Protein AF-A0A3G9JWV5-F1 (afdb_monomer)

Foldseek 3Di:
DPPDFDKDKDKDAAPLQDCDWQQHVNAHPVQFAEEEFPADPVQCPVLCVLQSVVRGMYMYIDGPDGALVSSVLVCQQRLQLAHAYEADCQVVNCVVQVSRHLYGYHADSHDDPVSSVVSVVVSVVSGDDAAAAAQWFQDPVFIDGDDAQPFKDKDFAAPLQLVLQVVLVVQLQVQQPPPPDQHQLDDPCQPPHPCNSVVQNVVSFKMFMDTPVQPDRNGRTQWMKGKDQDQPQPPDDFPDDDDDRLLEMEIGPTDGRPVCPPSRRSVNRVSVVVVVCVVSNHQKYKYKGASSDPCSSVLVSNPWTWTRWDQQQSPPTPGRRTMIMTMDGRGDGRPDPDDSD

Mean predicted aligned error: 5.78 Å

Structure (mmCIF, N/CA/C/O backbone):
data_AF-A0A3G9JWV5-F1
#
_entry.id   AF-A0A3G9JWV5-F1
#
loop_
_atom_site.group_PDB
_atom_site.id
_atom_site.type_symbol
_atom_site.label_atom_id
_atom_site.label_alt_id
_atom_site.label_comp_id
_atom_site.label_asym_id
_atom_site.label_entity_id
_atom_site.label_seq_id
_atom_site.pdbx_PDB_ins_code
_atom_site.Cartn_x
_atom_site.Cartn_y
_atom_site.Cartn_z
_atom_site.occupancy
_atom_site.B_iso_or_equiv
_atom_site.auth_seq_id
_atom_site.auth_comp_id
_atom_site.auth_asym_id
_atom_site.auth_atom_id
_atom_site.pdbx_PDB_model_num
ATOM 1 N N . MET A 1 1 ? -5.794 13.416 -18.843 1.00 43.19 1 MET A N 1
ATOM 2 C CA . MET A 1 1 ? -5.477 14.849 -19.027 1.00 43.19 1 MET A CA 1
ATOM 3 C C . MET A 1 1 ? -5.656 15.201 -20.496 1.00 43.19 1 MET A C 1
ATOM 5 O O . MET A 1 1 ? -4.893 14.678 -21.304 1.00 43.19 1 MET A O 1
ATOM 9 N N . PRO A 1 2 ? -6.666 16.001 -20.870 1.00 30.89 2 PRO A N 1
ATOM 10 C CA . PRO A 1 2 ? -6.804 16.485 -22.242 1.00 30.89 2 PRO A CA 1
ATOM 11 C C . PRO A 1 2 ? -5.541 17.273 -22.634 1.00 30.89 2 PRO A C 1
ATOM 13 O O . PRO A 1 2 ? -5.178 18.215 -21.937 1.00 30.89 2 PRO A O 1
ATOM 16 N N . GLY A 1 3 ? -4.845 16.856 -23.696 1.00 49.34 3 GLY A N 1
ATOM 17 C CA . GLY A 1 3 ? -3.663 17.552 -24.233 1.00 49.34 3 GLY A CA 1
ATOM 18 C C . GLY A 1 3 ? -2.283 17.020 -23.816 1.00 49.34 3 GLY A C 1
ATOM 19 O O . GLY A 1 3 ? -1.281 17.560 -24.274 1.00 49.34 3 GLY A O 1
ATOM 20 N N . ALA A 1 4 ? -2.189 15.966 -22.997 1.00 55.75 4 ALA A N 1
ATOM 21 C CA . ALA A 1 4 ? -0.910 15.285 -22.764 1.00 55.75 4 ALA A CA 1
ATOM 22 C C . ALA A 1 4 ? -0.616 14.291 -23.901 1.00 55.75 4 ALA A C 1
ATOM 24 O O . ALA A 1 4 ? -1.515 13.555 -24.313 1.00 55.75 4 ALA A O 1
ATOM 25 N N . ALA A 1 5 ? 0.630 14.248 -24.386 1.00 59.72 5 ALA A N 1
ATOM 26 C CA . ALA A 1 5 ? 1.066 13.224 -25.336 1.00 59.72 5 ALA A CA 1
ATOM 27 C C . ALA A 1 5 ? 0.781 11.816 -24.767 1.00 59.72 5 ALA A C 1
ATOM 29 O O . ALA A 1 5 ? 0.937 11.608 -23.557 1.00 59.72 5 ALA A O 1
ATOM 30 N N . PRO A 1 6 ? 0.342 10.852 -25.596 1.00 67.50 6 PRO A N 1
ATOM 31 C CA . PRO A 1 6 ? 0.021 9.516 -25.120 1.00 67.50 6 PRO A CA 1
ATOM 32 C C . PRO A 1 6 ? 1.275 8.836 -24.556 1.00 67.50 6 PRO A C 1
ATOM 34 O O . PRO A 1 6 ? 2.289 8.691 -25.234 1.00 67.50 6 PRO A O 1
ATOM 37 N N . LEU A 1 7 ? 1.190 8.417 -23.293 1.00 77.44 7 LEU A N 1
ATOM 38 C CA . LEU A 1 7 ? 2.171 7.545 -22.656 1.00 77.44 7 LEU A CA 1
ATO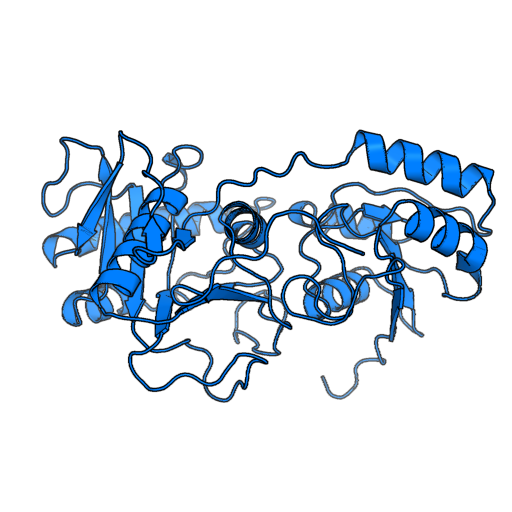M 39 C C . LEU A 1 7 ? 1.942 6.116 -23.155 1.00 77.44 7 LEU A C 1
ATOM 41 O O . LEU A 1 7 ? 0.856 5.575 -22.941 1.00 77.44 7 LEU A O 1
ATOM 45 N N . ALA A 1 8 ? 2.950 5.506 -23.776 1.00 81.88 8 ALA A N 1
ATOM 46 C CA . ALA A 1 8 ? 2.909 4.104 -24.166 1.00 81.88 8 ALA A CA 1
ATOM 47 C C . ALA A 1 8 ? 3.812 3.280 -23.240 1.00 81.88 8 ALA A C 1
ATOM 49 O O . ALA A 1 8 ? 4.981 3.603 -23.025 1.00 81.88 8 ALA A O 1
ATOM 50 N N . ALA A 1 9 ? 3.268 2.199 -22.692 1.00 87.88 9 ALA A N 1
ATOM 51 C CA . ALA A 1 9 ? 4.039 1.205 -21.964 1.00 87.88 9 ALA A CA 1
ATOM 52 C C . ALA A 1 9 ? 3.658 -0.187 -22.460 1.00 87.88 9 ALA A C 1
ATOM 54 O O . ALA A 1 9 ? 2.486 -0.441 -22.744 1.00 87.88 9 ALA A O 1
ATOM 55 N N . ALA A 1 10 ? 4.646 -1.067 -22.567 1.00 90.56 10 ALA A N 1
ATOM 56 C CA . ALA A 1 10 ? 4.443 -2.477 -22.865 1.00 90.56 10 ALA A CA 1
ATOM 57 C C . ALA A 1 10 ? 4.921 -3.307 -21.673 1.00 90.56 10 ALA A C 1
ATOM 59 O O . ALA A 1 10 ? 5.940 -2.980 -21.061 1.00 90.56 10 ALA A O 1
ATOM 60 N N . VAL A 1 11 ? 4.167 -4.355 -21.347 1.00 94.06 11 VAL A N 1
ATOM 61 C CA . VAL A 1 11 ? 4.507 -5.317 -20.298 1.00 94.06 11 VAL A CA 1
ATOM 62 C C . VAL A 1 11 ? 4.796 -6.656 -20.958 1.00 94.06 11 VAL A C 1
ATOM 64 O O . VAL A 1 11 ? 4.006 -7.132 -21.773 1.00 94.06 11 VAL A O 1
ATOM 67 N N . TRP A 1 12 ? 5.920 -7.257 -20.589 1.00 94.75 12 TRP A N 1
ATOM 68 C CA . TRP A 1 12 ? 6.249 -8.637 -20.903 1.00 94.75 12 TRP A CA 1
ATOM 69 C C . TRP A 1 12 ? 6.257 -9.428 -19.607 1.00 94.75 12 TRP A C 1
ATOM 71 O O . TRP A 1 12 ? 6.963 -9.069 -18.663 1.00 94.75 12 TRP A O 1
ATOM 81 N N . ALA A 1 13 ? 5.469 -10.493 -19.573 1.00 95.81 13 ALA A N 1
ATOM 82 C CA . ALA A 1 13 ? 5.357 -11.382 -18.433 1.00 95.81 13 ALA A CA 1
ATOM 83 C C . ALA A 1 13 ? 6.147 -12.678 -18.698 1.00 95.81 13 ALA A C 1
ATOM 85 O O . ALA A 1 13 ? 6.200 -13.121 -19.851 1.00 95.81 13 ALA A O 1
ATOM 86 N N . PRO A 1 14 ? 6.771 -13.281 -17.671 1.00 95.62 14 PRO A N 1
ATOM 87 C CA . PRO A 1 14 ? 7.344 -14.619 -17.774 1.00 95.62 14 PRO A CA 1
ATOM 88 C C . PRO A 1 14 ? 6.291 -15.654 -18.175 1.00 95.62 14 PRO A C 1
ATOM 90 O O . PRO A 1 14 ? 5.093 -15.451 -17.962 1.00 95.62 14 PRO A O 1
ATOM 93 N N . GLU A 1 15 ? 6.738 -16.789 -18.710 1.00 93.62 15 GLU A N 1
ATOM 94 C CA . GLU A 1 15 ? 5.850 -17.926 -18.957 1.00 93.62 15 GLU A CA 1
ATOM 95 C C . GLU A 1 15 ? 5.110 -18.324 -17.664 1.00 93.62 15 GLU A C 1
ATOM 97 O O . GLU A 1 15 ? 5.685 -18.305 -16.576 1.00 93.62 15 GLU A O 1
ATOM 102 N N . GLY A 1 16 ? 3.810 -18.613 -17.782 1.00 92.69 16 GLY A N 1
ATOM 103 C CA . GLY A 1 16 ? 2.946 -18.980 -16.653 1.00 92.69 16 GLY A CA 1
ATOM 104 C C . GLY A 1 16 ? 2.371 -17.807 -15.844 1.00 92.69 16 GLY A C 1
ATOM 105 O O . GLY A 1 16 ? 1.441 -18.015 -15.069 1.00 92.69 16 GLY A O 1
ATOM 106 N N . VAL A 1 17 ? 2.850 -16.571 -16.034 1.00 95.06 17 VAL A N 1
ATOM 107 C CA . VAL A 1 17 ? 2.309 -15.389 -15.337 1.00 95.06 17 VAL A CA 1
ATOM 108 C C . VAL A 1 17 ? 1.107 -14.822 -16.097 1.00 95.06 17 VAL A C 1
ATOM 110 O O . VAL A 1 17 ? 1.212 -14.457 -17.269 1.00 95.06 17 VAL A O 1
ATOM 113 N N . ALA A 1 18 ? -0.036 -14.728 -15.417 1.00 93.81 18 ALA A N 1
ATOM 114 C CA . ALA A 1 18 ? -1.292 -14.224 -15.969 1.00 93.81 18 ALA A CA 1
ATOM 115 C C . ALA A 1 18 ? -1.625 -12.812 -15.460 1.00 93.81 18 ALA A C 1
ATOM 117 O O . ALA A 1 18 ? -1.015 -12.303 -14.528 1.00 93.81 18 ALA A O 1
ATOM 118 N N . ASP A 1 19 ? -2.602 -12.165 -16.094 1.00 95.62 19 ASP A N 1
ATOM 119 C CA . ASP A 1 19 ? -3.154 -10.893 -15.627 1.00 95.62 19 ASP A CA 1
ATOM 120 C C . ASP A 1 19 ? -4.290 -11.160 -14.629 1.00 95.62 19 ASP A C 1
ATOM 122 O O . ASP A 1 19 ? -5.455 -11.307 -15.008 1.00 95.62 19 ASP A O 1
ATOM 126 N N . GLU A 1 20 ? -3.920 -11.270 -13.356 1.00 94.50 20 GLU A N 1
ATOM 127 C CA . GLU A 1 20 ? -4.810 -11.638 -12.254 1.00 94.50 20 GLU A CA 1
ATOM 128 C C . GLU A 1 20 ? -4.432 -10.905 -10.952 1.00 94.50 20 GLU A C 1
ATOM 130 O O . GLU A 1 20 ? -3.350 -10.308 -10.865 1.00 94.50 20 GLU A O 1
ATOM 135 N N . PRO A 1 21 ? -5.288 -10.922 -9.910 1.00 94.19 21 PRO A N 1
ATOM 136 C CA . PRO A 1 21 ? -4.917 -10.399 -8.601 1.00 94.19 21 PRO A CA 1
ATOM 137 C C . PRO A 1 21 ? -3.585 -10.979 -8.104 1.00 94.19 21 PRO A C 1
ATOM 139 O O . PRO A 1 21 ? -3.342 -12.179 -8.140 1.00 94.19 21 PRO A O 1
ATOM 142 N N . GLY A 1 22 ? -2.703 -10.102 -7.634 1.00 93.69 22 GLY A N 1
ATOM 143 C CA . GLY A 1 22 ? -1.326 -10.399 -7.241 1.00 93.69 22 GLY A CA 1
ATOM 144 C C . GLY A 1 22 ? -0.313 -10.079 -8.339 1.00 93.69 22 GLY A C 1
ATOM 145 O O . GLY A 1 22 ? 0.803 -9.662 -8.019 1.00 93.69 22 GLY A O 1
ATOM 146 N N . THR A 1 23 ? -0.721 -10.180 -9.606 1.00 94.94 23 THR A N 1
ATOM 147 C CA . THR A 1 23 ? 0.091 -9.875 -10.795 1.00 94.94 23 THR A CA 1
ATOM 148 C C . THR A 1 23 ? -0.690 -9.054 -11.835 1.00 94.94 23 THR A C 1
ATOM 150 O O . THR A 1 23 ? -0.731 -9.415 -13.012 1.00 94.94 23 THR A O 1
ATOM 153 N N . PRO A 1 24 ? -1.318 -7.919 -11.454 1.00 95.75 24 PRO A N 1
ATOM 154 C CA . PRO A 1 24 ? -2.110 -7.133 -12.396 1.00 95.75 24 PRO A CA 1
ATOM 155 C C . PRO A 1 24 ? -1.261 -6.728 -13.609 1.00 95.75 24 PRO A C 1
ATOM 157 O O . PRO A 1 24 ? -0.114 -6.297 -13.468 1.00 95.75 24 PRO A O 1
ATOM 160 N N . PHE A 1 25 ? -1.832 -6.876 -14.803 1.00 96.44 25 PHE A N 1
ATOM 161 C CA . PHE A 1 25 ? -1.169 -6.706 -16.103 1.00 96.44 25 PHE A CA 1
ATOM 162 C C . PHE A 1 25 ? -0.017 -7.690 -16.384 1.00 96.44 25 PHE A C 1
ATOM 164 O O . PHE A 1 25 ? 0.802 -7.429 -17.264 1.00 96.44 25 PHE A O 1
ATOM 171 N N . GLY A 1 26 ? 0.077 -8.801 -15.647 1.00 95.88 26 GLY A N 1
ATOM 172 C CA . GLY A 1 26 ? 1.180 -9.762 -15.745 1.00 95.88 26 GLY A CA 1
ATOM 173 C C . GLY A 1 26 ? 2.480 -9.278 -15.092 1.00 95.88 26 GLY A C 1
ATOM 174 O O . GLY A 1 26 ? 3.565 -9.777 -15.398 1.00 95.88 26 GLY A O 1
ATOM 175 N N . VAL A 1 27 ? 2.400 -8.275 -14.213 1.00 97.25 27 VAL A N 1
ATOM 176 C CA . VAL A 1 27 ? 3.567 -7.711 -13.527 1.00 97.25 27 VAL A CA 1
ATOM 177 C C . VAL A 1 27 ? 3.855 -8.489 -12.246 1.00 97.25 27 VAL A C 1
ATOM 179 O O . VAL A 1 27 ? 3.095 -8.452 -11.279 1.00 97.25 27 VAL A O 1
ATOM 182 N N . THR A 1 28 ? 5.004 -9.155 -12.214 1.00 93.81 28 THR A N 1
ATOM 183 C CA . THR A 1 28 ? 5.522 -9.864 -11.041 1.00 93.81 28 THR A CA 1
ATOM 184 C C . THR A 1 28 ? 5.942 -8.895 -9.933 1.00 93.81 28 THR A C 1
ATOM 186 O O . THR A 1 28 ? 6.464 -7.812 -10.196 1.00 93.81 28 THR A O 1
ATOM 189 N N . TYR A 1 29 ? 5.765 -9.297 -8.672 1.00 92.94 29 TYR A N 1
ATOM 190 C CA . TYR A 1 29 ? 6.334 -8.588 -7.514 1.00 92.94 29 TYR A CA 1
ATOM 191 C C . TYR A 1 29 ? 7.629 -9.231 -7.001 1.00 92.94 29 TYR A C 1
ATOM 193 O O . TYR A 1 29 ? 8.539 -8.527 -6.555 1.00 92.94 29 TYR A O 1
ATOM 201 N N . GLU A 1 30 ? 7.699 -10.560 -7.059 1.00 92.12 30 GLU A N 1
ATOM 202 C CA . GLU A 1 30 ? 8.855 -11.362 -6.676 1.00 92.12 30 GLU A CA 1
ATOM 203 C C . GLU A 1 30 ? 9.039 -12.478 -7.720 1.00 92.12 30 GLU A C 1
ATOM 205 O O . GLU A 1 30 ? 8.132 -13.293 -7.881 1.00 92.12 30 GLU A O 1
ATOM 210 N N . PRO A 1 31 ? 10.162 -12.503 -8.458 1.00 94.38 31 PRO A N 1
ATOM 211 C CA . PRO A 1 31 ? 11.233 -11.506 -8.437 1.00 94.38 31 PRO A CA 1
ATOM 212 C C . PRO A 1 31 ? 10.757 -10.116 -8.921 1.00 94.38 31 PRO A C 1
ATOM 214 O O . PRO A 1 31 ? 9.808 -10.005 -9.707 1.00 94.38 31 PRO A O 1
ATOM 217 N N . ALA A 1 32 ? 11.392 -9.048 -8.418 1.00 96.88 32 ALA A N 1
ATOM 218 C CA . ALA A 1 32 ? 10.979 -7.672 -8.705 1.00 96.88 32 ALA A CA 1
ATOM 219 C C . ALA A 1 32 ? 11.040 -7.341 -10.212 1.00 96.88 32 ALA A C 1
ATOM 221 O O . ALA A 1 32 ? 11.952 -7.810 -10.908 1.00 96.88 32 ALA A O 1
ATOM 222 N N . PRO A 1 33 ? 10.111 -6.511 -10.722 1.00 97.56 33 PRO A N 1
ATOM 223 C CA . PRO A 1 33 ? 10.044 -6.196 -12.140 1.00 97.56 33 PRO A CA 1
ATOM 224 C C . PRO A 1 33 ? 11.212 -5.302 -12.567 1.00 97.56 33 PRO A C 1
ATOM 226 O O . PRO A 1 33 ? 11.793 -4.565 -11.757 1.00 97.56 33 PRO A O 1
ATOM 229 N N . VAL A 1 34 ? 11.523 -5.326 -13.864 1.00 97.00 34 VAL A N 1
ATOM 230 C CA . VAL A 1 34 ? 12.492 -4.413 -14.485 1.00 97.00 34 VAL A CA 1
ATOM 231 C C . VAL A 1 34 ? 11.758 -3.392 -15.342 1.00 97.00 34 VAL A C 1
ATOM 233 O O . VAL A 1 34 ? 10.975 -3.762 -16.211 1.00 97.00 34 VAL A O 1
ATOM 236 N N . VAL A 1 35 ? 12.034 -2.106 -15.135 1.00 95.31 35 VAL A N 1
ATOM 237 C CA . VAL A 1 35 ? 11.508 -1.023 -15.971 1.00 95.31 35 VAL A CA 1
ATOM 238 C C . VAL A 1 35 ? 12.625 -0.503 -16.872 1.00 95.31 35 VAL A C 1
ATOM 240 O O . VAL A 1 35 ? 13.590 0.107 -16.405 1.00 95.31 35 VAL A O 1
ATOM 243 N N . LEU A 1 36 ? 12.478 -0.736 -18.172 1.00 92.12 36 LEU A N 1
ATOM 244 C CA . LEU A 1 36 ? 13.335 -0.230 -19.233 1.00 92.12 36 LEU A CA 1
ATOM 245 C C . LEU A 1 36 ? 12.859 1.164 -19.653 1.00 92.12 36 LEU A C 1
ATOM 247 O O . LEU A 1 36 ? 11.754 1.351 -20.168 1.00 92.12 36 LEU A O 1
ATOM 251 N N . THR A 1 37 ? 13.693 2.168 -19.407 1.00 88.00 37 THR A N 1
ATOM 252 C CA . THR A 1 37 ? 13.320 3.580 -19.534 1.00 88.00 37 THR A CA 1
ATOM 253 C C . THR A 1 37 ? 13.997 4.195 -20.751 1.00 88.00 37 THR A C 1
ATOM 255 O O . THR A 1 37 ? 15.223 4.214 -20.802 1.00 88.00 37 THR A O 1
ATOM 258 N N . GLY A 1 38 ? 13.229 4.725 -21.708 1.00 76.62 38 GLY A N 1
ATOM 259 C CA . GLY A 1 38 ? 13.795 5.380 -22.895 1.00 76.62 38 GLY A CA 1
ATOM 260 C C . GLY A 1 38 ? 14.421 4.417 -23.909 1.00 76.62 38 GLY A C 1
ATOM 261 O O . GLY A 1 38 ? 15.329 4.809 -24.632 1.00 76.62 38 GLY A O 1
ATOM 262 N N . VAL A 1 39 ? 13.946 3.169 -23.949 1.00 72.00 39 VAL A N 1
ATOM 263 C CA . VAL A 1 39 ? 14.323 2.149 -24.938 1.00 72.00 39 VAL A CA 1
ATOM 264 C C . VAL A 1 39 ? 13.036 1.641 -25.588 1.00 72.00 39 VAL A C 1
ATOM 266 O O . VAL A 1 39 ? 12.062 1.368 -24.880 1.00 72.00 39 VAL A O 1
ATOM 269 N N . SER A 1 40 ? 12.995 1.545 -26.920 1.00 66.81 40 SER A N 1
ATOM 270 C CA . SER A 1 40 ? 11.827 0.981 -27.602 1.00 66.81 40 SER A CA 1
ATOM 271 C C . SER A 1 40 ? 11.769 -0.539 -27.390 1.00 66.81 40 SER A C 1
ATOM 273 O O . SER A 1 40 ? 12.793 -1.195 -27.207 1.00 66.81 40 SER A O 1
ATOM 275 N N . GLY A 1 41 ? 10.569 -1.129 -27.430 1.00 61.81 41 GLY A N 1
ATOM 276 C CA . GLY A 1 41 ? 10.422 -2.585 -27.302 1.00 61.81 41 GLY A CA 1
ATOM 277 C C . GLY A 1 41 ? 11.134 -3.371 -28.413 1.00 61.81 41 GLY A C 1
ATOM 278 O O . GLY A 1 41 ? 11.551 -4.500 -28.180 1.00 61.81 41 GLY A O 1
ATOM 279 N N . GLN A 1 42 ? 11.318 -2.767 -29.594 1.00 63.25 42 GLN A N 1
ATOM 280 C CA . GLN A 1 42 ? 12.048 -3.378 -30.711 1.00 63.25 42 GLN A CA 1
ATOM 281 C C . GLN A 1 42 ? 13.561 -3.418 -30.453 1.00 63.25 42 GLN A C 1
ATOM 283 O O . GLN A 1 42 ? 14.211 -4.399 -30.807 1.00 63.25 42 GLN A O 1
ATOM 288 N N . ASP A 1 43 ? 14.105 -2.405 -29.774 1.00 65.88 43 ASP A N 1
ATOM 289 C CA . ASP A 1 43 ? 15.543 -2.298 -29.482 1.00 65.88 43 ASP A CA 1
ATOM 290 C C . ASP A 1 43 ? 15.973 -3.131 -28.261 1.00 65.88 43 ASP A C 1
ATOM 292 O O . ASP A 1 43 ? 17.156 -3.415 -28.070 1.00 65.88 43 ASP A O 1
ATOM 296 N N . ALA A 1 44 ? 15.011 -3.545 -27.431 1.00 70.12 44 ALA A N 1
ATOM 297 C CA . ALA A 1 44 ? 15.255 -4.267 -26.185 1.00 70.12 44 ALA A CA 1
ATOM 298 C C . ALA A 1 44 ? 15.196 -5.804 -26.312 1.00 70.12 44 ALA A C 1
ATOM 300 O O . ALA A 1 44 ? 15.347 -6.481 -25.300 1.00 70.12 44 ALA A O 1
ATOM 301 N N . GLY A 1 45 ? 14.990 -6.366 -27.512 1.00 77.38 45 GLY A N 1
ATOM 302 C CA . GLY A 1 45 ? 14.631 -7.780 -27.730 1.00 77.38 45 GLY A CA 1
ATOM 303 C C . GLY A 1 45 ? 15.421 -8.809 -26.905 1.00 77.38 45 GLY A C 1
ATOM 304 O O . GLY A 1 45 ? 14.845 -9.470 -26.045 1.00 77.38 45 GLY A O 1
ATOM 305 N N . GLU A 1 46 ? 16.739 -8.927 -27.112 1.00 80.69 46 GLU A N 1
ATOM 306 C CA . GLU A 1 46 ? 17.580 -9.887 -26.363 1.00 80.69 46 GLU A CA 1
ATOM 307 C C . GLU A 1 46 ? 17.566 -9.643 -24.846 1.00 80.69 46 GLU A C 1
ATOM 309 O O . GLU A 1 46 ? 17.596 -10.588 -24.057 1.00 80.69 46 GLU A O 1
ATOM 314 N N . LEU A 1 47 ? 17.498 -8.375 -24.431 1.00 86.06 47 LEU A N 1
ATOM 315 C CA . LEU A 1 47 ? 17.461 -8.000 -23.021 1.00 86.06 47 LEU A CA 1
ATOM 316 C C . LEU A 1 47 ? 16.146 -8.429 -22.368 1.00 86.06 47 LEU A C 1
ATOM 318 O O . LEU A 1 47 ? 16.163 -8.955 -21.259 1.00 86.06 47 LEU A O 1
ATOM 322 N N . VAL A 1 48 ? 15.019 -8.221 -23.053 1.00 89.94 48 VAL A N 1
ATOM 323 C CA . VAL A 1 48 ? 13.695 -8.636 -22.579 1.00 89.94 48 VAL A CA 1
ATOM 324 C C . VAL A 1 48 ? 13.681 -10.146 -22.364 1.00 89.94 48 VAL A C 1
ATOM 326 O O . VAL A 1 48 ? 13.346 -10.574 -21.267 1.00 89.94 48 VAL A O 1
ATOM 329 N N . PHE A 1 49 ? 14.123 -10.946 -23.340 1.00 90.38 49 PHE A N 1
ATOM 330 C CA . PHE A 1 49 ? 14.139 -12.408 -23.196 1.00 90.38 49 PHE A CA 1
ATOM 331 C C . PHE A 1 49 ? 15.002 -12.878 -22.022 1.00 90.38 49 PHE A C 1
ATOM 333 O O . PHE A 1 49 ? 14.523 -13.633 -21.184 1.00 90.38 49 PHE A O 1
ATOM 340 N N . ALA A 1 50 ? 16.225 -12.359 -21.880 1.00 91.31 50 ALA A N 1
ATOM 341 C CA . ALA A 1 50 ? 17.095 -12.733 -20.763 1.00 91.31 50 ALA A CA 1
ATOM 342 C C . ALA A 1 50 ? 16.500 -12.379 -19.383 1.00 91.31 50 ALA A C 1
ATOM 344 O O . ALA A 1 50 ? 16.735 -13.077 -18.395 1.00 91.31 50 ALA A O 1
ATOM 345 N N . LEU A 1 51 ? 15.740 -11.282 -19.293 1.00 93.50 51 LEU A N 1
ATOM 346 C CA . LEU A 1 51 ? 15.039 -10.886 -18.071 1.00 93.50 51 LEU A CA 1
ATOM 347 C C . LEU A 1 51 ? 13.807 -11.767 -17.805 1.00 93.50 51 LEU A C 1
ATOM 349 O O . LEU A 1 51 ? 13.600 -12.168 -16.657 1.00 93.50 51 LEU A O 1
ATOM 353 N N . LEU A 1 52 ? 13.043 -12.116 -18.843 1.00 94.88 52 LEU A N 1
ATOM 354 C CA . LEU A 1 52 ? 11.912 -13.044 -18.748 1.00 94.88 52 LEU A CA 1
ATOM 355 C C . LEU A 1 52 ? 12.362 -14.436 -18.291 1.00 94.88 52 LEU A C 1
ATOM 357 O O . LEU A 1 52 ? 11.771 -14.980 -17.361 1.00 94.88 52 LEU A O 1
ATOM 361 N N . ASP A 1 53 ? 13.461 -14.952 -18.848 1.00 93.88 53 ASP A N 1
ATOM 362 C CA . ASP A 1 53 ? 14.069 -16.236 -18.461 1.00 93.88 53 ASP A CA 1
ATOM 363 C C . ASP A 1 53 ? 14.537 -16.246 -16.994 1.00 93.88 53 ASP A C 1
ATOM 365 O O . ASP A 1 53 ? 14.683 -17.299 -16.374 1.00 93.88 53 ASP A O 1
ATOM 369 N N . SER A 1 54 ? 14.750 -15.064 -16.402 1.00 92.81 54 SER A N 1
ATOM 370 C CA . SER A 1 54 ? 15.036 -14.911 -14.969 1.00 92.81 54 SER A CA 1
ATOM 371 C C . SER A 1 54 ? 13.781 -14.887 -14.081 1.00 92.81 54 SER A C 1
ATOM 373 O O . SER A 1 54 ? 13.891 -14.667 -12.873 1.00 92.81 54 SER A O 1
ATOM 375 N N . GLY A 1 55 ? 12.598 -15.095 -14.667 1.00 94.00 55 GLY A N 1
ATOM 376 C CA . GLY A 1 55 ? 11.300 -15.082 -13.993 1.00 94.00 55 GLY A CA 1
ATOM 377 C C . GLY A 1 55 ? 10.746 -13.682 -13.721 1.00 94.00 55 GLY A C 1
ATOM 378 O O . GLY A 1 55 ? 9.845 -13.538 -12.898 1.00 94.00 55 GLY A O 1
ATOM 379 N N . ARG A 1 56 ? 11.285 -12.632 -14.357 1.00 94.94 56 ARG A N 1
ATOM 380 C CA . ARG A 1 56 ? 10.900 -11.235 -14.094 1.00 94.94 56 ARG A CA 1
ATOM 381 C C . ARG A 1 56 ? 10.011 -10.690 -15.181 1.00 94.94 56 ARG A C 1
ATOM 383 O O . ARG A 1 56 ? 10.342 -10.791 -16.356 1.00 94.94 56 ARG A O 1
ATOM 390 N N . SER A 1 57 ? 8.955 -10.001 -14.778 1.00 97.00 57 SER A N 1
ATOM 391 C CA . SER A 1 57 ? 8.254 -9.116 -15.699 1.00 97.00 57 SER A CA 1
ATOM 392 C C . SER A 1 57 ? 9.125 -7.921 -16.095 1.00 97.00 57 SER A C 1
ATOM 394 O O . SER A 1 57 ? 9.897 -7.373 -15.297 1.00 97.00 57 SER A O 1
ATOM 396 N N . VAL A 1 58 ? 8.995 -7.520 -17.355 1.00 95.62 58 VAL A N 1
ATOM 397 C CA . VAL A 1 58 ? 9.681 -6.368 -17.933 1.00 95.62 58 VAL A CA 1
ATOM 398 C C . VAL A 1 58 ? 8.632 -5.353 -18.347 1.00 95.62 58 VAL A C 1
ATOM 400 O O . VAL A 1 58 ? 7.619 -5.702 -18.944 1.00 95.62 58 VAL A O 1
ATOM 403 N N . VAL A 1 59 ? 8.878 -4.084 -18.050 1.00 94.50 59 VAL A N 1
ATOM 404 C CA . VAL A 1 59 ? 8.061 -2.962 -18.507 1.00 94.50 59 VAL A CA 1
ATOM 405 C C . VAL A 1 59 ? 8.949 -2.053 -19.334 1.00 94.50 59 VAL A C 1
ATOM 407 O O . VAL A 1 59 ? 9.964 -1.584 -18.833 1.00 94.50 59 VAL A O 1
ATOM 410 N N . THR A 1 60 ? 8.585 -1.748 -20.571 1.00 90.88 60 THR A N 1
ATOM 411 C CA . THR A 1 60 ? 9.225 -0.662 -21.323 1.00 90.88 60 THR A CA 1
ATOM 412 C C . THR A 1 60 ? 8.296 0.522 -21.328 1.00 90.88 60 THR A C 1
ATOM 414 O O . THR A 1 60 ? 7.074 0.388 -21.415 1.00 90.88 60 THR A O 1
ATOM 417 N N . VAL A 1 61 ? 8.895 1.701 -21.253 1.00 85.88 61 VAL A N 1
ATOM 418 C CA . VAL A 1 61 ? 8.170 2.960 -21.348 1.00 85.88 61 VAL A CA 1
ATOM 419 C C . VAL A 1 61 ? 8.705 3.728 -22.551 1.00 85.88 61 VAL A C 1
ATOM 421 O O . VAL A 1 61 ? 9.891 4.066 -22.595 1.00 85.88 61 VAL A O 1
ATOM 424 N N . GLY A 1 62 ? 7.821 3.999 -23.515 1.00 71.88 62 GLY A N 1
ATOM 425 C CA . GLY A 1 62 ? 8.113 4.696 -24.769 1.00 71.88 62 GLY A CA 1
ATOM 426 C C . GLY A 1 62 ? 7.049 5.742 -25.138 1.00 71.88 62 GLY A C 1
ATOM 427 O O . GLY A 1 62 ? 6.000 5.844 -24.505 1.00 71.88 62 GLY A O 1
ATOM 428 N N . GLY A 1 63 ? 7.333 6.558 -26.155 1.00 60.91 63 GLY A N 1
ATOM 429 C CA . GLY A 1 63 ? 6.447 7.622 -26.654 1.00 60.91 63 GLY A CA 1
ATOM 430 C C . GLY A 1 63 ? 7.223 8.847 -27.152 1.00 60.91 63 GLY A C 1
ATOM 431 O O . GLY A 1 63 ? 8.426 8.940 -26.928 1.00 60.91 63 GLY A O 1
ATOM 432 N N . GLU A 1 64 ? 6.537 9.792 -27.808 1.00 53.16 64 GLU A N 1
ATOM 433 C CA . 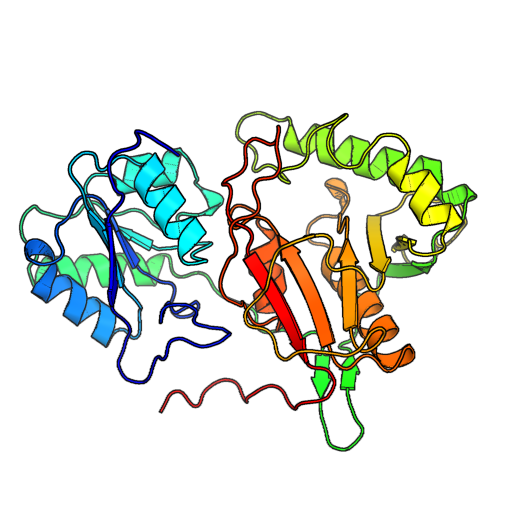GLU A 1 64 ? 7.143 11.011 -28.388 1.00 53.16 64 GLU A CA 1
ATOM 434 C C . GLU A 1 64 ? 7.712 11.985 -27.335 1.00 53.16 64 GLU A C 1
ATOM 436 O O . GLU A 1 64 ? 8.519 12.851 -27.665 1.00 53.16 64 GLU A O 1
ATOM 441 N N . VAL A 1 65 ? 7.358 11.815 -26.053 1.00 51.97 65 VAL A N 1
ATOM 442 C CA . VAL A 1 65 ? 7.995 12.510 -24.921 1.00 51.97 65 VAL A CA 1
ATOM 443 C C . VAL A 1 65 ? 8.240 11.524 -23.765 1.00 51.97 65 VAL A C 1
ATOM 445 O O . VAL A 1 65 ? 7.429 11.447 -22.837 1.00 51.97 65 VAL A O 1
ATOM 448 N N . PRO A 1 66 ? 9.340 10.748 -23.761 1.00 60.41 66 PRO A N 1
ATOM 449 C CA . PRO A 1 66 ? 9.677 9.901 -22.631 1.00 60.41 66 PRO A CA 1
ATOM 450 C C . PRO A 1 66 ? 10.466 10.731 -21.615 1.00 60.41 66 PRO A C 1
ATOM 452 O O . PRO A 1 66 ? 11.621 11.095 -21.823 1.00 60.41 66 PRO A O 1
ATOM 455 N N . GLY A 1 67 ? 9.825 11.053 -20.495 1.00 80.44 67 GLY A N 1
ATOM 456 C CA . GLY A 1 67 ? 10.464 11.693 -19.348 1.00 80.44 67 GLY A CA 1
ATOM 457 C C . GLY A 1 67 ? 10.335 10.835 -18.096 1.00 80.44 67 GLY A C 1
ATOM 458 O O . GLY A 1 67 ? 9.441 9.995 -17.995 1.00 80.44 67 GLY A O 1
ATOM 459 N N . ALA A 1 68 ? 11.182 11.089 -17.096 1.00 87.88 68 ALA A N 1
ATOM 460 C CA . ALA A 1 68 ? 11.130 10.397 -15.805 1.00 87.88 68 ALA A CA 1
ATOM 461 C C . ALA A 1 68 ? 9.721 10.405 -15.167 1.00 87.88 68 ALA A C 1
ATOM 463 O O . ALA A 1 68 ? 9.315 9.425 -14.552 1.00 87.88 68 ALA A O 1
ATOM 464 N N . ALA A 1 69 ? 8.951 11.482 -15.365 1.00 87.94 69 ALA A N 1
ATOM 465 C CA . ALA A 1 69 ? 7.566 11.582 -14.900 1.00 87.94 69 ALA A CA 1
ATOM 466 C C . ALA A 1 69 ? 6.623 10.587 -15.602 1.00 87.94 69 ALA A C 1
ATOM 468 O O . ALA A 1 69 ? 5.798 9.965 -14.942 1.00 87.94 69 ALA A O 1
ATOM 469 N N . GLY A 1 70 ? 6.777 10.388 -16.916 1.00 88.56 70 GLY A N 1
ATOM 470 C CA . GLY A 1 70 ? 5.989 9.413 -17.674 1.00 88.56 70 GLY A CA 1
ATOM 471 C C . GLY A 1 70 ? 6.278 7.976 -17.240 1.00 88.56 70 GLY A C 1
ATOM 472 O O . GLY A 1 70 ? 5.351 7.192 -17.073 1.00 88.56 70 GLY A O 1
ATOM 473 N N . ALA A 1 71 ? 7.544 7.647 -16.965 1.00 90.81 71 ALA A N 1
ATOM 474 C CA . ALA A 1 71 ? 7.911 6.340 -16.417 1.00 90.81 71 ALA A CA 1
ATOM 475 C C . ALA A 1 71 ? 7.316 6.107 -15.020 1.00 90.81 71 ALA A C 1
ATOM 477 O O . ALA A 1 71 ? 6.750 5.049 -14.764 1.00 90.81 71 ALA A O 1
ATOM 478 N N . LEU A 1 72 ? 7.373 7.106 -14.134 1.00 92.56 72 LEU A N 1
ATOM 479 C CA . LEU A 1 72 ? 6.767 7.016 -12.801 1.00 92.56 72 LEU A CA 1
ATOM 480 C C . LEU A 1 72 ? 5.242 6.870 -12.858 1.00 92.56 72 LEU A C 1
ATOM 482 O O . LEU A 1 72 ? 4.678 6.110 -12.070 1.00 92.56 72 LEU A O 1
ATOM 486 N N . GLU A 1 73 ? 4.588 7.559 -13.791 1.00 92.19 73 GLU A N 1
ATOM 487 C CA . GLU A 1 73 ? 3.154 7.425 -14.054 1.00 92.19 73 GLU A CA 1
ATOM 488 C C . GLU A 1 73 ? 2.810 6.035 -14.617 1.00 92.19 73 GLU A C 1
ATOM 490 O O . GLU A 1 73 ? 1.860 5.413 -14.146 1.00 92.19 73 GLU A O 1
ATOM 495 N N . ALA A 1 74 ? 3.604 5.497 -15.554 1.00 93.25 74 ALA A N 1
ATOM 496 C CA . ALA A 1 74 ? 3.442 4.129 -16.060 1.00 93.25 74 ALA A CA 1
ATOM 497 C C . ALA A 1 74 ? 3.572 3.098 -14.931 1.00 93.25 74 ALA A C 1
ATOM 499 O O . ALA A 1 74 ? 2.731 2.215 -14.792 1.00 93.25 74 ALA A O 1
ATOM 500 N N . MET A 1 75 ? 4.585 3.248 -14.074 1.00 95.62 75 MET A N 1
ATOM 501 C CA . MET A 1 75 ? 4.755 2.382 -12.910 1.00 95.62 75 MET A CA 1
ATOM 502 C C . MET A 1 75 ? 3.537 2.452 -11.977 1.00 95.62 75 MET A C 1
ATOM 504 O O . MET A 1 75 ? 3.086 1.426 -11.483 1.00 95.62 75 MET A O 1
ATOM 508 N N . SER A 1 76 ? 2.979 3.645 -11.738 1.00 95.25 76 SER A N 1
ATOM 509 C CA . SER A 1 76 ? 1.787 3.811 -10.892 1.00 95.25 76 SER A CA 1
ATOM 510 C C . SER A 1 76 ? 0.538 3.161 -11.493 1.00 95.25 76 SER A C 1
ATOM 512 O O . SER A 1 76 ? -0.186 2.479 -10.776 1.00 95.25 76 SER A O 1
ATOM 514 N N . ARG A 1 77 ? 0.331 3.303 -12.809 1.00 94.38 77 ARG A N 1
ATOM 515 C CA . ARG A 1 77 ? -0.751 2.647 -13.572 1.00 94.38 77 ARG A CA 1
ATOM 516 C C . ARG A 1 77 ? -0.718 1.132 -13.471 1.00 94.38 77 ARG A C 1
ATOM 518 O O . ARG A 1 77 ? -1.756 0.496 -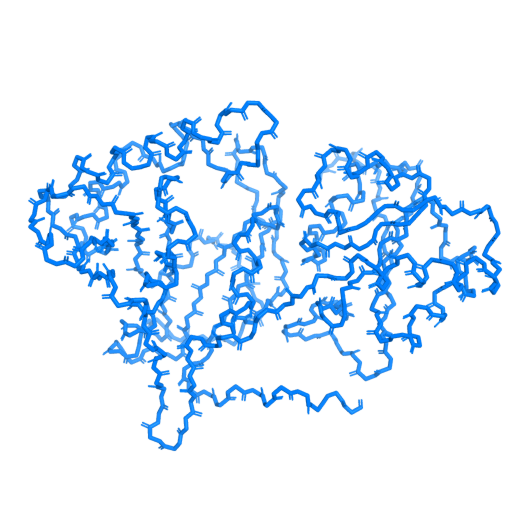13.354 1.00 94.38 77 ARG A O 1
ATOM 525 N N . LEU A 1 78 ? 0.487 0.578 -13.536 1.00 96.06 78 LEU A N 1
ATOM 526 C CA . LEU A 1 78 ? 0.732 -0.861 -13.545 1.00 96.06 78 LEU A CA 1
ATOM 527 C C . LEU A 1 78 ? 0.853 -1.458 -12.134 1.00 96.06 78 LEU A C 1
ATOM 529 O O . LEU A 1 78 ? 1.109 -2.647 -11.994 1.00 96.06 78 LEU A O 1
ATOM 533 N N . GLY A 1 79 ? 0.728 -0.651 -11.074 1.00 95.88 79 GLY A N 1
ATOM 534 C CA . GLY A 1 79 ? 0.855 -1.126 -9.692 1.00 95.88 79 GLY A CA 1
ATOM 535 C C . GLY A 1 79 ? 2.294 -1.478 -9.294 1.00 95.88 79 GLY A C 1
ATOM 536 O O . GLY A 1 79 ? 2.527 -2.098 -8.249 1.00 95.88 79 GLY A O 1
ATOM 537 N N . VAL A 1 80 ? 3.272 -1.051 -10.100 1.00 97.00 80 VAL A N 1
ATOM 538 C CA . VAL A 1 80 ? 4.708 -1.200 -9.851 1.00 97.00 80 VAL A CA 1
ATOM 539 C C . VAL A 1 80 ? 5.121 -0.202 -8.774 1.00 97.00 80 VAL A C 1
ATOM 541 O O . VAL A 1 80 ? 5.329 0.990 -9.017 1.00 97.00 80 VAL A O 1
ATOM 544 N N . THR A 1 81 ? 5.253 -0.689 -7.548 1.00 95.31 81 THR A N 1
ATOM 545 C CA . THR A 1 81 ? 5.620 0.145 -6.394 1.00 95.31 81 THR A CA 1
ATOM 546 C C . THR A 1 81 ? 7.132 0.291 -6.264 1.00 95.31 81 THR A C 1
ATOM 548 O O . THR A 1 81 ? 7.613 1.356 -5.890 1.00 95.31 81 THR A O 1
ATOM 551 N N . GLN A 1 82 ? 7.881 -0.755 -6.621 1.00 95.88 82 GLN A N 1
ATOM 552 C CA . GLN A 1 82 ? 9.342 -0.770 -6.685 1.00 95.88 82 GLN A CA 1
ATOM 553 C C . GLN A 1 82 ? 9.799 -1.580 -7.904 1.00 95.88 82 GLN A C 1
ATOM 555 O O . GLN A 1 82 ? 9.179 -2.597 -8.212 1.00 95.88 82 GLN A O 1
ATOM 560 N N . ALA A 1 83 ? 10.877 -1.159 -8.565 1.00 97.69 83 ALA A N 1
ATOM 561 C CA . ALA A 1 83 ? 11.460 -1.876 -9.699 1.00 97.69 83 ALA A CA 1
ATOM 562 C C . ALA A 1 83 ? 12.977 -1.683 -9.788 1.00 97.69 83 ALA A C 1
ATOM 564 O O . ALA A 1 83 ? 13.523 -0.711 -9.259 1.00 97.69 83 ALA A O 1
ATOM 565 N N . HIS A 1 84 ? 13.644 -2.576 -10.515 1.00 98.00 84 HIS A N 1
ATOM 566 C CA . HIS A 1 84 ? 14.976 -2.299 -11.047 1.00 98.00 84 HIS A CA 1
ATOM 567 C C . HIS A 1 84 ? 14.837 -1.438 -12.300 1.00 98.00 84 HIS A C 1
ATOM 569 O O . HIS A 1 84 ? 14.089 -1.780 -13.214 1.00 98.00 84 HIS A O 1
ATOM 575 N N . LEU A 1 85 ? 15.531 -0.307 -12.345 1.00 96.44 85 LEU A N 1
ATOM 576 C CA . LEU A 1 85 ? 15.462 0.630 -13.460 1.00 96.44 85 LEU A CA 1
ATOM 577 C C . LEU A 1 85 ? 16.670 0.434 -14.369 1.00 96.44 85 LEU A C 1
ATOM 579 O O . LEU A 1 85 ? 17.805 0.386 -13.890 1.00 96.44 85 LEU A O 1
ATOM 583 N N . ALA A 1 86 ? 16.441 0.375 -15.677 1.00 93.12 86 ALA A N 1
ATOM 584 C CA . ALA A 1 86 ? 17.523 0.284 -16.645 1.00 93.12 86 ALA A CA 1
ATOM 585 C C . ALA A 1 86 ? 17.280 1.198 -17.853 1.00 93.12 86 ALA A C 1
ATOM 587 O O . ALA A 1 86 ? 16.173 1.267 -18.383 1.00 93.12 86 ALA A O 1
ATOM 588 N N . GLY A 1 87 ? 18.311 1.924 -18.287 1.00 90.00 87 GLY A N 1
ATOM 589 C CA . GLY A 1 87 ? 18.257 2.814 -19.453 1.00 90.00 87 GLY A CA 1
ATOM 590 C C . GLY A 1 87 ? 18.603 4.276 -19.151 1.00 90.00 87 GLY A C 1
ATOM 591 O O . GLY A 1 87 ? 18.921 4.619 -18.010 1.00 90.00 87 GLY A O 1
ATOM 592 N N . PRO A 1 88 ? 18.557 5.160 -20.164 1.00 88.06 88 PRO A N 1
ATOM 593 C CA . PRO A 1 88 ? 19.010 6.553 -20.067 1.00 88.06 88 PRO A CA 1
ATOM 594 C C . PRO A 1 88 ? 18.340 7.387 -18.966 1.00 88.06 88 PRO A C 1
ATOM 596 O O . PRO A 1 88 ? 18.951 8.324 -18.459 1.00 88.06 88 PRO A O 1
ATOM 599 N N . LEU A 1 89 ? 17.106 7.061 -18.568 1.00 89.31 89 LEU A N 1
ATOM 600 C CA . LEU A 1 89 ? 16.378 7.809 -17.535 1.00 89.31 89 LEU A CA 1
ATOM 601 C C . LEU A 1 89 ? 16.468 7.172 -16.140 1.00 89.31 89 LEU A C 1
ATOM 603 O O . LEU A 1 89 ? 15.971 7.766 -15.180 1.00 89.31 89 LEU A O 1
ATOM 607 N N . ALA A 1 90 ? 17.098 5.999 -16.000 1.00 92.62 90 ALA A N 1
ATOM 608 C CA . ALA A 1 90 ? 17.105 5.227 -14.757 1.00 92.62 90 ALA A CA 1
ATOM 609 C C . ALA A 1 90 ? 17.655 6.039 -13.573 1.00 92.62 90 ALA A C 1
ATOM 611 O O . ALA A 1 90 ? 17.021 6.104 -12.519 1.00 92.62 90 ALA A O 1
ATOM 612 N N . GLY A 1 91 ? 18.784 6.730 -13.765 1.00 93.69 91 GLY A N 1
ATOM 613 C CA . GLY A 1 91 ? 19.390 7.577 -12.732 1.00 93.69 91 GLY A CA 1
ATOM 614 C C . GLY A 1 91 ? 18.511 8.769 -12.337 1.00 93.69 91 GLY A C 1
ATOM 615 O O . GLY A 1 91 ? 18.341 9.050 -11.152 1.00 93.69 91 GLY A O 1
ATOM 616 N N . THR A 1 92 ? 17.884 9.439 -13.309 1.00 92.75 92 THR A N 1
ATOM 617 C CA . THR A 1 92 ? 16.973 10.564 -13.041 1.00 92.75 92 THR A CA 1
ATOM 618 C C . THR A 1 92 ? 15.736 10.118 -12.268 1.00 92.75 92 THR A C 1
ATOM 620 O O . THR A 1 92 ? 15.294 10.813 -11.355 1.00 92.75 92 THR A O 1
ATOM 623 N N . ILE A 1 93 ? 15.166 8.963 -12.614 1.00 92.50 93 ILE A N 1
ATOM 624 C CA . ILE A 1 93 ? 14.004 8.411 -11.910 1.00 92.50 93 ILE A CA 1
ATOM 625 C C . ILE A 1 93 ? 14.393 8.019 -10.483 1.00 92.50 93 ILE A C 1
ATOM 627 O O . ILE A 1 93 ? 13.688 8.400 -9.552 1.00 92.50 93 ILE A O 1
ATOM 631 N N . ALA A 1 94 ? 15.531 7.343 -10.295 1.00 94.38 94 ALA A N 1
ATOM 632 C CA . ALA A 1 94 ? 16.025 6.973 -8.970 1.00 94.38 94 ALA A CA 1
ATOM 633 C C . ALA A 1 94 ? 16.293 8.193 -8.076 1.00 94.38 94 ALA A C 1
ATOM 635 O O . ALA A 1 94 ? 16.007 8.153 -6.885 1.00 94.38 94 ALA A O 1
ATOM 636 N N . GLN A 1 95 ? 16.771 9.303 -8.645 1.00 92.31 95 GLN A N 1
ATOM 637 C CA . GLN A 1 95 ? 16.939 10.553 -7.902 1.00 92.31 95 GLN A CA 1
ATOM 638 C C . GLN A 1 95 ? 15.597 11.189 -7.511 1.00 92.31 95 GLN A C 1
ATOM 640 O O . GLN A 1 95 ? 15.465 11.720 -6.411 1.00 92.31 95 GLN A O 1
ATOM 645 N N . LYS A 1 96 ? 14.603 11.160 -8.407 1.00 90.00 96 LYS A N 1
ATOM 646 C CA . LYS A 1 96 ? 13.282 11.764 -8.168 1.00 90.00 96 LYS A CA 1
ATOM 647 C C . LYS A 1 96 ? 12.402 10.943 -7.226 1.00 90.00 96 LYS A C 1
ATOM 649 O O . LYS A 1 96 ? 11.612 11.520 -6.491 1.00 90.00 96 LYS A O 1
ATOM 654 N N . ALA A 1 97 ? 12.511 9.619 -7.276 1.00 90.56 97 ALA A N 1
ATOM 655 C CA . ALA A 1 97 ? 11.681 8.691 -6.515 1.00 90.56 97 ALA A CA 1
ATOM 656 C C . ALA A 1 97 ? 12.523 7.520 -5.970 1.00 90.56 97 ALA A C 1
ATOM 658 O O . ALA A 1 97 ? 12.322 6.373 -6.384 1.00 90.56 97 ALA A O 1
ATOM 659 N N . PRO A 1 98 ? 13.457 7.779 -5.035 1.00 91.31 98 PRO A N 1
ATOM 660 C CA . PRO A 1 98 ? 14.389 6.765 -4.530 1.00 91.31 98 PRO A CA 1
ATOM 661 C C . PRO A 1 98 ? 13.676 5.555 -3.913 1.00 91.31 98 PRO A C 1
ATOM 663 O O . PRO A 1 98 ? 14.090 4.424 -4.139 1.00 91.31 98 PRO A O 1
ATOM 666 N N . ALA A 1 99 ? 12.536 5.769 -3.247 1.00 90.06 99 ALA A N 1
ATOM 667 C CA . ALA A 1 99 ? 11.685 4.715 -2.682 1.00 90.06 99 ALA A CA 1
ATOM 668 C C . ALA A 1 99 ? 11.244 3.648 -3.703 1.00 90.06 99 ALA A C 1
ATOM 670 O O . ALA A 1 99 ? 10.976 2.494 -3.350 1.00 90.06 99 ALA A O 1
ATOM 671 N N . ARG A 1 100 ? 11.131 4.052 -4.977 1.00 93.06 100 ARG A N 1
ATOM 672 C CA . ARG A 1 100 ? 10.597 3.241 -6.078 1.00 93.06 100 ARG A CA 1
ATOM 673 C C . ARG A 1 100 ? 11.687 2.566 -6.915 1.00 93.06 100 ARG A C 1
ATOM 675 O O . ARG A 1 100 ? 11.362 1.694 -7.719 1.00 93.06 100 ARG A O 1
ATOM 682 N N . ALA A 1 101 ? 12.953 2.940 -6.734 1.00 95.62 101 ALA A N 1
ATOM 683 C CA . ALA A 1 101 ? 14.086 2.394 -7.474 1.00 95.62 101 ALA A CA 1
ATOM 684 C C . ALA A 1 101 ? 14.891 1.429 -6.591 1.00 95.62 101 ALA A C 1
ATOM 686 O O . ALA A 1 101 ? 15.599 1.853 -5.683 1.00 95.62 101 ALA A O 1
ATOM 687 N N . LEU A 1 102 ? 14.805 0.125 -6.866 1.00 96.81 102 LEU A N 1
ATOM 688 C CA . LEU A 1 102 ? 15.619 -0.894 -6.184 1.00 96.81 102 LEU A CA 1
ATOM 689 C C . LEU A 1 102 ? 17.082 -0.817 -6.620 1.00 96.81 102 LEU A C 1
ATOM 691 O O . LEU A 1 102 ? 17.998 -0.970 -5.818 1.00 96.81 102 LEU A O 1
ATOM 695 N N . SER A 1 103 ? 17.289 -0.556 -7.907 1.00 97.56 103 SER A N 1
ATOM 696 C CA . SER A 1 103 ? 18.582 -0.229 -8.487 1.00 97.56 103 SER A CA 1
ATOM 697 C C . SER A 1 103 ? 18.378 0.606 -9.751 1.00 97.56 103 SER A C 1
ATOM 699 O O . SER A 1 103 ? 17.265 0.680 -10.280 1.00 97.56 103 SER A O 1
ATOM 701 N N . ALA A 1 104 ? 19.442 1.244 -10.230 1.00 96.75 104 ALA A N 1
ATOM 702 C CA . ALA A 1 104 ? 19.430 2.013 -11.465 1.00 96.75 104 ALA A CA 1
ATOM 703 C C . ALA A 1 104 ? 20.712 1.744 -12.251 1.00 96.75 104 ALA A C 1
ATOM 705 O O . ALA A 1 104 ? 21.807 2.011 -11.756 1.00 96.75 104 ALA A O 1
ATOM 706 N N . ALA A 1 105 ? 20.567 1.237 -13.473 1.00 93.19 105 ALA A N 1
ATOM 707 C CA . ALA A 1 105 ? 21.682 0.939 -14.362 1.00 93.19 105 ALA A CA 1
ATOM 708 C C . ALA A 1 105 ? 21.526 1.669 -15.708 1.00 93.19 105 ALA A C 1
ATOM 710 O O . ALA A 1 105 ? 20.420 1.736 -16.251 1.00 93.19 105 ALA A O 1
ATOM 711 N N . PRO A 1 106 ? 22.607 2.214 -16.288 1.00 87.50 106 PRO A N 1
ATOM 712 C CA . PRO A 1 106 ? 22.573 2.634 -17.683 1.00 87.50 106 PRO A CA 1
ATOM 713 C C . PRO A 1 106 ? 22.416 1.406 -18.593 1.00 87.50 106 PRO A C 1
ATOM 715 O O . PRO A 1 106 ? 22.803 0.298 -18.222 1.00 87.50 106 PRO A O 1
ATOM 718 N N . LEU A 1 107 ? 21.881 1.609 -19.797 1.00 81.38 107 LEU A N 1
ATOM 719 C CA . LEU A 1 107 ? 21.912 0.599 -20.855 1.00 81.38 107 LEU A CA 1
ATOM 720 C C . LEU A 1 107 ? 22.642 1.146 -22.082 1.00 81.38 107 LEU A C 1
ATOM 722 O O . LEU A 1 107 ? 22.487 2.331 -22.387 1.00 81.38 107 LEU A O 1
ATOM 726 N N . PRO A 1 108 ? 23.421 0.306 -22.7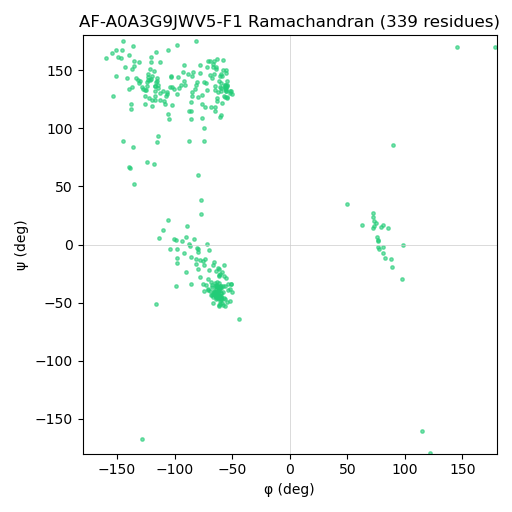83 1.00 69.56 108 PRO A N 1
ATOM 727 C CA . PRO A 1 108 ? 23.976 0.667 -24.081 1.00 69.56 108 PRO A CA 1
ATOM 728 C C . PRO A 1 108 ? 22.862 0.827 -25.127 1.00 69.56 108 PRO A C 1
ATOM 730 O O . PRO A 1 108 ? 21.793 0.235 -24.998 1.00 69.56 108 PRO A O 1
ATOM 733 N N . GLU A 1 109 ? 23.136 1.577 -26.200 1.00 64.81 109 GLU A N 1
ATOM 734 C CA . GLU A 1 109 ? 22.189 1.785 -27.315 1.00 64.81 109 GLU A CA 1
ATOM 735 C C . GLU A 1 109 ? 21.754 0.481 -28.002 1.00 64.81 109 GLU A C 1
ATOM 737 O O . GLU A 1 109 ? 20.695 0.433 -28.620 1.00 64.81 109 GLU A O 1
ATOM 742 N N . ARG A 1 110 ? 22.558 -0.585 -27.898 1.00 66.44 110 ARG A N 1
ATOM 743 C CA . ARG A 1 110 ? 22.215 -1.926 -28.382 1.00 66.44 110 ARG A CA 1
ATOM 744 C C . ARG A 1 110 ? 22.274 -2.934 -27.247 1.00 66.44 110 ARG A C 1
ATOM 746 O O . ARG A 1 110 ? 23.317 -3.082 -26.607 1.00 66.44 110 ARG A O 1
ATOM 753 N N . ALA A 1 111 ? 21.182 -3.668 -27.050 1.00 69.06 111 ALA A N 1
ATOM 754 C CA . ALA A 1 111 ? 21.175 -4.842 -26.192 1.00 69.06 111 ALA A CA 1
ATOM 755 C C . ALA A 1 111 ? 22.137 -5.902 -26.756 1.00 69.06 111 ALA A C 1
ATOM 757 O O . ALA A 1 111 ? 22.123 -6.194 -27.949 1.00 69.06 111 ALA A O 1
ATOM 758 N N . THR A 1 112 ? 22.996 -6.443 -25.896 1.00 77.25 112 THR A N 1
ATOM 759 C CA . THR A 1 112 ? 23.869 -7.582 -26.204 1.00 77.25 112 THR A CA 1
ATOM 760 C C . THR A 1 112 ? 23.732 -8.612 -25.092 1.00 77.25 112 THR A C 1
ATOM 762 O O . THR A 1 112 ? 23.429 -8.245 -23.951 1.00 77.25 112 THR A O 1
ATOM 765 N N . ALA A 1 113 ? 24.040 -9.877 -25.376 1.00 77.25 113 ALA A N 1
ATOM 766 C CA . ALA A 1 113 ? 24.089 -10.926 -24.354 1.00 77.25 113 ALA A CA 1
ATOM 767 C C . ALA A 1 113 ? 24.970 -10.555 -23.140 1.00 77.25 113 ALA A C 1
ATOM 769 O O . ALA A 1 113 ? 24.598 -10.828 -21.999 1.00 77.25 113 ALA A O 1
ATOM 770 N N . ASN A 1 114 ? 26.106 -9.876 -23.359 1.00 83.38 114 ASN A N 1
ATOM 771 C CA . ASN A 1 114 ? 26.967 -9.423 -22.262 1.00 83.38 114 ASN A CA 1
ATOM 772 C C . ASN A 1 114 ? 26.293 -8.329 -21.414 1.00 83.38 114 ASN A C 1
ATOM 774 O O . ASN A 1 114 ? 26.296 -8.410 -20.189 1.00 83.38 114 ASN A O 1
ATOM 778 N N . ALA A 1 115 ? 25.640 -7.353 -22.055 1.00 82.94 115 ALA A N 1
ATOM 779 C CA . ALA A 1 115 ? 24.900 -6.307 -21.346 1.00 82.94 115 ALA A CA 1
ATOM 780 C C . ALA A 1 115 ? 23.739 -6.880 -20.512 1.00 82.94 115 ALA A C 1
ATOM 782 O O . ALA A 1 115 ? 23.491 -6.422 -19.396 1.00 82.94 115 ALA A O 1
ATOM 783 N N . ALA A 1 116 ? 23.054 -7.912 -21.016 1.00 86.31 116 ALA A N 1
ATOM 784 C CA . ALA A 1 116 ? 22.015 -8.612 -20.265 1.00 86.31 116 ALA A CA 1
ATOM 785 C C . ALA A 1 116 ? 22.583 -9.346 -19.037 1.00 86.31 116 ALA A C 1
ATOM 787 O O . ALA A 1 116 ? 22.023 -9.251 -17.943 1.00 86.31 116 ALA A O 1
ATOM 788 N N . ALA A 1 117 ? 23.723 -10.028 -19.187 1.00 89.19 117 ALA A N 1
ATOM 789 C CA . ALA A 1 117 ? 24.392 -10.717 -18.085 1.00 89.19 117 ALA A CA 1
ATOM 790 C C . ALA A 1 117 ? 24.869 -9.746 -16.988 1.00 89.19 117 ALA A C 1
ATOM 792 O O . ALA A 1 117 ? 24.664 -10.014 -15.798 1.00 89.19 117 ALA A O 1
ATOM 793 N N . GLU A 1 118 ? 25.456 -8.611 -17.377 1.00 90.94 118 GLU A N 1
ATOM 794 C CA . GLU A 1 118 ? 25.885 -7.545 -16.464 1.00 90.94 118 GLU A CA 1
ATOM 795 C C . GLU A 1 118 ? 24.697 -6.921 -15.723 1.00 90.94 118 GLU A C 1
ATOM 797 O O . GLU A 1 118 ? 24.737 -6.794 -14.495 1.00 90.94 118 GLU A O 1
ATOM 802 N N . LEU A 1 119 ? 23.607 -6.606 -16.435 1.00 92.25 119 LEU A N 1
ATOM 803 C CA . LEU A 1 119 ? 22.388 -6.089 -15.813 1.00 92.25 119 LEU A CA 1
ATOM 804 C C . LEU A 1 119 ? 21.817 -7.089 -14.804 1.00 92.25 119 LEU A C 1
ATOM 806 O O . LEU A 1 119 ? 21.509 -6.712 -13.676 1.00 92.25 119 LEU A O 1
ATOM 810 N N . LEU A 1 120 ? 21.704 -8.366 -15.173 1.00 94.38 120 LEU A N 1
ATOM 811 C CA . LEU A 1 120 ? 21.202 -9.411 -14.280 1.00 94.38 120 LEU A CA 1
ATOM 812 C C . LEU A 1 120 ? 22.085 -9.583 -13.037 1.00 94.38 120 LEU A C 1
ATOM 814 O O . LEU A 1 120 ? 21.568 -9.801 -11.941 1.00 94.38 120 LEU A O 1
ATOM 818 N N . ALA A 1 121 ? 23.410 -9.476 -13.175 1.00 95.06 121 ALA A N 1
ATOM 819 C CA . ALA A 1 121 ? 24.322 -9.502 -12.034 1.00 95.06 121 ALA A CA 1
ATOM 820 C C . ALA A 1 121 ? 24.105 -8.296 -11.108 1.00 95.06 121 ALA A C 1
ATOM 822 O O . ALA A 1 121 ? 24.018 -8.467 -9.890 1.00 95.06 121 ALA A O 1
ATOM 823 N N . HIS A 1 122 ? 23.947 -7.101 -11.683 1.00 95.62 122 HIS A N 1
ATOM 824 C CA . HIS A 1 122 ? 23.630 -5.889 -10.936 1.00 95.62 122 HIS A CA 1
ATOM 825 C C . HIS A 1 122 ? 22.279 -5.996 -10.211 1.00 95.62 122 HIS A C 1
ATOM 827 O O . HIS A 1 122 ? 22.207 -5.692 -9.021 1.00 95.62 122 HIS A O 1
ATOM 833 N N . ILE A 1 123 ? 21.236 -6.491 -10.884 1.00 96.38 123 ILE A N 1
ATOM 834 C CA . ILE A 1 123 ? 19.908 -6.738 -10.303 1.00 96.38 123 ILE A CA 1
ATOM 835 C C . ILE A 1 123 ? 20.015 -7.699 -9.120 1.00 96.38 123 ILE A C 1
ATOM 837 O O . ILE A 1 123 ? 19.586 -7.358 -8.023 1.00 96.38 123 ILE A O 1
ATOM 841 N N . ARG A 1 124 ? 20.658 -8.862 -9.300 1.00 95.62 124 ARG A N 1
ATOM 842 C CA . ARG A 1 124 ? 20.823 -9.859 -8.228 1.00 95.62 124 ARG A CA 1
ATOM 843 C C . ARG A 1 124 ? 21.514 -9.289 -6.989 1.00 95.62 124 ARG A C 1
ATOM 845 O O . ARG A 1 124 ? 21.155 -9.663 -5.879 1.00 95.62 124 ARG A O 1
ATOM 852 N N . ALA A 1 125 ? 22.478 -8.387 -7.167 1.00 96.62 125 ALA A N 1
ATOM 853 C CA . ALA A 1 125 ? 23.168 -7.737 -6.054 1.00 96.62 125 ALA A CA 1
ATOM 854 C C . ALA A 1 125 ? 22.281 -6.748 -5.270 1.00 96.62 125 ALA A C 1
ATOM 856 O O . ALA A 1 125 ? 22.575 -6.466 -4.110 1.00 96.62 125 ALA A O 1
ATOM 857 N N . HIS A 1 126 ? 21.209 -6.239 -5.885 1.00 97.25 126 HIS A N 1
ATOM 858 C CA . HIS A 1 126 ? 20.300 -5.242 -5.308 1.00 97.25 126 HIS A CA 1
ATOM 859 C C . HIS A 1 126 ? 18.885 -5.785 -5.054 1.00 97.25 126 HIS A C 1
ATOM 861 O O . HIS A 1 126 ? 17.997 -5.020 -4.674 1.00 97.25 126 HIS A O 1
ATOM 867 N N . GLU A 1 127 ? 18.651 -7.083 -5.261 1.00 96.00 127 GLU A N 1
ATOM 868 C CA . GLU A 1 127 ? 17.341 -7.682 -5.028 1.00 96.00 127 GLU A CA 1
ATOM 869 C C . GLU A 1 127 ? 16.983 -7.576 -3.535 1.00 96.00 127 GLU A C 1
ATOM 871 O O . GLU A 1 127 ? 17.751 -8.014 -2.667 1.00 96.00 127 GLU A O 1
ATOM 876 N N . PRO A 1 128 ? 15.820 -7.008 -3.189 1.00 92.75 128 PRO A N 1
ATOM 877 C CA . PRO A 1 128 ? 15.420 -6.891 -1.801 1.00 92.75 128 PRO A CA 1
ATOM 878 C C . PRO A 1 128 ? 15.021 -8.257 -1.240 1.00 92.75 128 PRO A C 1
ATOM 880 O O . PRO A 1 128 ? 14.258 -9.003 -1.846 1.00 92.75 128 PRO A O 1
ATOM 883 N N . ARG A 1 129 ? 15.424 -8.543 0.002 1.00 91.62 129 ARG A N 1
ATOM 884 C CA . ARG A 1 129 ? 14.804 -9.634 0.767 1.00 91.62 129 ARG A CA 1
ATOM 885 C C . ARG A 1 129 ? 13.366 -9.248 1.116 1.00 91.62 129 ARG A C 1
ATOM 887 O O . ARG A 1 129 ? 13.162 -8.253 1.823 1.00 91.62 129 ARG A O 1
ATOM 894 N N . ARG A 1 130 ? 12.392 -10.024 0.639 1.00 89.62 130 ARG A N 1
ATOM 895 C CA . ARG A 1 130 ? 10.973 -9.923 1.011 1.00 89.62 130 ARG A CA 1
ATOM 896 C C . ARG A 1 130 ? 10.682 -10.855 2.185 1.00 89.62 130 ARG A C 1
ATOM 898 O O . ARG A 1 130 ? 11.250 -11.939 2.280 1.00 89.62 130 ARG A O 1
ATOM 905 N N . ARG A 1 131 ? 9.854 -10.401 3.124 1.00 90.12 131 ARG A N 1
ATOM 906 C CA . ARG A 1 131 ? 9.374 -11.224 4.244 1.00 90.12 131 ARG A CA 1
ATOM 907 C C . ARG A 1 131 ? 7.949 -11.656 3.936 1.00 90.12 131 ARG A C 1
ATOM 909 O O . ARG A 1 131 ? 7.159 -10.818 3.537 1.00 90.12 131 ARG A O 1
ATOM 916 N N . HIS A 1 132 ? 7.622 -12.921 4.160 1.00 91.44 132 HIS A N 1
ATOM 917 C CA . HIS A 1 132 ? 6.270 -13.442 3.957 1.00 91.44 132 HIS A CA 1
ATOM 918 C C . HIS A 1 132 ? 5.718 -13.886 5.301 1.00 91.44 132 HIS A C 1
ATOM 920 O O . HIS A 1 132 ? 5.911 -15.023 5.722 1.00 91.44 132 HIS A O 1
ATOM 926 N N . ASN A 1 133 ? 5.089 -12.940 5.993 1.00 92.94 133 ASN A N 1
ATOM 927 C CA . ASN A 1 133 ? 4.507 -13.116 7.317 1.00 92.94 133 ASN A CA 1
ATOM 928 C C . ASN A 1 133 ? 2.997 -12.860 7.210 1.00 92.94 133 ASN A C 1
ATOM 930 O O . ASN A 1 133 ? 2.531 -11.820 7.687 1.00 92.94 133 ASN A O 1
ATOM 934 N N . PRO A 1 134 ? 2.245 -13.750 6.533 1.00 94.50 134 PRO A N 1
ATOM 935 C CA . PRO A 1 134 ? 0.831 -13.535 6.279 1.00 94.50 134 PRO A CA 1
ATOM 936 C C . PRO A 1 134 ? 0.085 -13.289 7.587 1.00 94.50 134 PRO A C 1
ATOM 938 O O . PRO A 1 134 ? 0.253 -14.004 8.575 1.00 94.50 134 PRO A O 1
ATOM 941 N N . LEU A 1 135 ? -0.734 -12.243 7.579 1.00 95.00 135 LEU A N 1
ATOM 942 C CA . LEU A 1 135 ?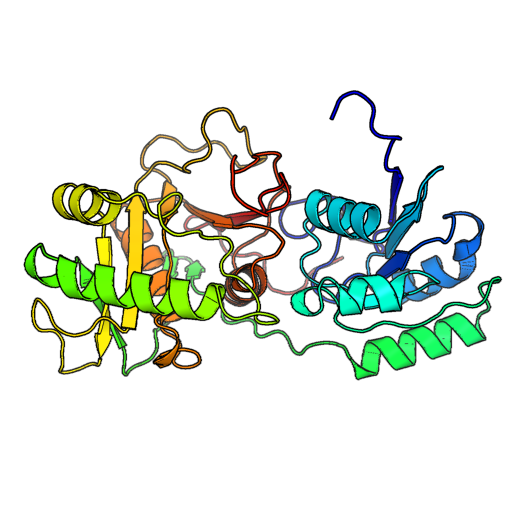 -1.507 -11.814 8.734 1.00 95.00 135 LEU A CA 1
ATOM 943 C C . LEU A 1 135 ? -2.587 -12.829 9.105 1.00 95.00 135 LEU A C 1
ATOM 945 O O . LEU A 1 135 ? -2.911 -12.984 10.281 1.00 95.00 135 LEU A O 1
ATOM 949 N N . VAL A 1 136 ? -3.152 -13.474 8.086 1.00 96.31 136 VAL A N 1
ATOM 950 C CA . VAL A 1 136 ? -4.260 -14.412 8.197 1.00 96.31 136 VAL A CA 1
ATOM 951 C C . VAL A 1 136 ? -3.886 -15.714 7.500 1.00 96.31 136 VAL A C 1
ATOM 953 O O . VAL A 1 136 ? -3.399 -15.696 6.371 1.00 96.31 136 VAL A O 1
ATOM 956 N N . SER A 1 137 ? -4.152 -16.838 8.158 1.00 94.44 137 SER A N 1
ATOM 957 C CA . SER A 1 137 ? -4.210 -18.162 7.535 1.00 94.44 137 SER A CA 1
ATOM 958 C C . SER A 1 137 ? -5.632 -18.700 7.632 1.00 94.44 137 SER A C 1
ATOM 960 O O . SER A 1 137 ? -6.277 -18.525 8.661 1.00 94.44 137 SER A O 1
ATOM 962 N N . VAL A 1 138 ? -6.120 -19.372 6.591 1.00 93.19 138 VAL A N 1
ATOM 963 C CA . VAL A 1 138 ? -7.463 -19.968 6.578 1.00 93.19 138 VAL A CA 1
ATOM 964 C C . VAL A 1 138 ? -7.323 -21.479 6.439 1.00 93.19 138 VAL A C 1
ATOM 966 O O . VAL A 1 138 ? -6.667 -21.957 5.513 1.00 93.19 138 VAL A O 1
ATOM 969 N N . ASP A 1 139 ? -7.914 -22.218 7.374 1.00 92.38 139 ASP A N 1
ATOM 970 C CA . ASP A 1 139 ? -7.949 -23.681 7.384 1.00 92.38 139 ASP A CA 1
ATOM 971 C C . ASP A 1 139 ? -9.388 -24.205 7.555 1.00 92.38 139 ASP A C 1
ATOM 973 O O . ASP A 1 139 ? -10.359 -23.461 7.423 1.00 92.38 139 ASP A O 1
ATOM 977 N N . ALA A 1 140 ? -9.544 -25.502 7.835 1.00 89.12 140 ALA A N 1
ATOM 978 C CA . ALA A 1 140 ? -10.855 -26.127 8.012 1.00 89.12 140 ALA A CA 1
ATOM 979 C C . ALA A 1 140 ? -11.669 -25.562 9.197 1.00 89.12 140 ALA A C 1
ATOM 981 O O . ALA A 1 140 ? -12.886 -25.734 9.226 1.00 89.12 140 ALA A O 1
ATOM 982 N N . ALA A 1 141 ? -11.020 -24.914 10.171 1.00 90.00 141 ALA A N 1
ATOM 983 C CA . ALA A 1 141 ? -11.667 -24.254 11.303 1.00 90.00 141 ALA A CA 1
ATOM 984 C C . ALA A 1 141 ? -11.977 -22.767 11.037 1.00 90.00 141 ALA A C 1
ATOM 986 O O . ALA A 1 141 ? -12.660 -22.142 11.849 1.00 90.00 141 ALA A O 1
ATOM 987 N N . GLY A 1 142 ? -11.513 -22.211 9.914 1.00 92.44 142 GLY A N 1
ATOM 988 C CA . GLY A 1 142 ? -11.752 -20.829 9.500 1.00 92.44 142 GLY A CA 1
ATOM 989 C C . GLY A 1 142 ? -10.479 -19.985 9.455 1.00 92.44 142 GLY A C 1
ATOM 990 O O . GLY A 1 142 ? -9.369 -20.502 9.339 1.00 92.44 142 GLY A O 1
ATOM 991 N N . ALA A 1 143 ? -10.653 -18.664 9.495 1.00 95.56 143 ALA A N 1
ATOM 992 C CA . ALA A 1 143 ? -9.561 -17.698 9.461 1.00 95.56 143 ALA A CA 1
ATOM 993 C C . ALA A 1 143 ? -8.925 -17.498 10.846 1.00 95.56 143 ALA A C 1
ATOM 995 O O . ALA A 1 143 ? -9.615 -17.259 11.837 1.00 95.56 143 ALA A O 1
ATOM 996 N N . HIS A 1 144 ? -7.595 -17.508 10.891 1.00 95.56 144 HIS A N 1
ATOM 997 C CA . HIS A 1 144 ? -6.782 -17.319 12.091 1.00 95.56 144 HIS A CA 1
ATOM 998 C C . HIS A 1 144 ? -5.815 -16.167 11.881 1.00 95.56 144 HIS A C 1
ATOM 1000 O O . HIS A 1 144 ? -5.172 -16.080 10.838 1.00 95.56 144 HIS A O 1
ATOM 1006 N N . VAL A 1 145 ? -5.680 -15.300 12.882 1.00 97.12 145 VAL A N 1
ATOM 1007 C CA . VAL A 1 145 ? -4.785 -14.140 12.810 1.00 97.12 145 VAL A CA 1
ATOM 1008 C C . VAL A 1 145 ? -3.466 -14.453 13.499 1.00 97.12 145 VAL A C 1
ATOM 1010 O O . VAL A 1 145 ? -3.456 -14.858 14.664 1.00 97.12 145 VAL A O 1
ATOM 1013 N N . ALA A 1 146 ? -2.356 -14.194 12.812 1.00 93.56 146 ALA A N 1
ATOM 1014 C CA . ALA A 1 146 ? -1.019 -14.302 13.377 1.00 93.56 146 ALA A CA 1
ATOM 1015 C C . ALA A 1 146 ? -0.870 -13.433 14.649 1.00 93.56 146 ALA A C 1
ATOM 1017 O O . ALA A 1 146 ? -1.492 -12.365 14.773 1.00 93.56 146 ALA A O 1
ATOM 1018 N N . PRO A 1 147 ? -0.055 -13.861 15.630 1.00 89.12 147 PRO A N 1
ATOM 1019 C CA . PRO A 1 147 ? 0.215 -13.044 16.803 1.00 89.12 147 PRO A CA 1
ATOM 1020 C C . PRO A 1 147 ? 0.893 -11.729 16.394 1.00 89.12 147 PRO A C 1
ATOM 1022 O O . PRO A 1 147 ? 1.733 -11.686 15.496 1.00 89.12 147 PRO A O 1
ATOM 1025 N N . GLY A 1 148 ? 0.496 -10.642 17.056 1.00 86.75 148 GLY A N 1
ATOM 1026 C CA . GLY A 1 148 ? 1.167 -9.352 16.916 1.00 86.75 148 GLY A CA 1
ATOM 1027 C C . GLY A 1 148 ? 2.429 -9.276 17.784 1.00 86.75 148 GLY A C 1
ATOM 1028 O O . GLY A 1 148 ? 2.687 -10.191 18.567 1.00 86.75 148 GLY A O 1
ATOM 1029 N N . PRO A 1 149 ? 3.201 -8.182 17.681 1.00 92.19 149 PRO A N 1
ATOM 1030 C CA . PRO A 1 149 ? 4.300 -7.909 18.605 1.00 92.19 149 PRO A CA 1
ATOM 1031 C C . PRO A 1 149 ? 3.813 -7.885 20.062 1.00 92.19 149 PRO A C 1
ATOM 1033 O O . PRO A 1 149 ? 2.746 -7.347 20.365 1.00 92.19 149 PRO A O 1
ATOM 1036 N N . GLU A 1 150 ? 4.585 -8.497 20.960 1.00 91.69 150 GLU A N 1
ATOM 1037 C CA . GLU A 1 150 ? 4.169 -8.714 22.349 1.00 91.69 150 GLU A CA 1
ATOM 1038 C C . GLU A 1 150 ? 4.066 -7.412 23.146 1.00 91.69 150 GLU A C 1
ATOM 1040 O O . GLU A 1 150 ? 3.202 -7.309 24.008 1.00 91.69 150 GLU A O 1
ATOM 1045 N N . ASP A 1 151 ? 4.888 -6.408 22.851 1.00 96.31 151 ASP A N 1
ATOM 1046 C CA . ASP A 1 151 ? 4.973 -5.122 23.555 1.00 96.31 151 ASP A CA 1
ATOM 1047 C C . ASP A 1 151 ? 3.883 -4.113 23.155 1.00 96.31 151 ASP A C 1
ATOM 1049 O O . ASP A 1 151 ? 3.780 -3.047 23.761 1.00 96.31 151 ASP A O 1
ATOM 1053 N N . ILE A 1 152 ? 3.036 -4.445 22.175 1.00 97.94 152 ILE A N 1
ATOM 1054 C CA . ILE A 1 152 ? 1.998 -3.546 21.663 1.00 97.94 152 ILE A CA 1
ATOM 1055 C C . ILE A 1 152 ? 0.609 -4.126 21.920 1.00 97.94 152 ILE A C 1
ATOM 1057 O O . ILE A 1 152 ? 0.306 -5.277 21.597 1.00 97.94 152 ILE A O 1
ATOM 1061 N N . VAL A 1 153 ? -0.274 -3.286 22.455 1.00 97.69 153 VAL A N 1
ATOM 1062 C CA . VAL A 1 153 ? -1.695 -3.588 22.632 1.00 97.69 153 VAL A CA 1
ATOM 1063 C C . VAL A 1 153 ? -2.520 -2.660 21.755 1.00 97.69 153 VAL A C 1
ATOM 1065 O O . VAL A 1 153 ? -2.285 -1.454 21.715 1.00 97.69 153 VAL A O 1
ATOM 1068 N N . VAL A 1 154 ? -3.501 -3.226 21.054 1.00 98.31 154 VAL A N 1
ATOM 1069 C CA . VAL A 1 154 ? -4.468 -2.469 20.255 1.00 98.31 154 VAL A CA 1
ATOM 1070 C C . VAL A 1 154 ? -5.832 -2.554 20.921 1.00 98.31 154 VAL A C 1
ATOM 1072 O O . VAL A 1 154 ? -6.276 -3.642 21.287 1.00 98.31 154 VAL A O 1
ATOM 1075 N N . ARG A 1 155 ? -6.498 -1.408 21.076 1.00 97.56 155 ARG A N 1
ATOM 1076 C CA . ARG A 1 155 ? -7.861 -1.319 21.617 1.00 97.56 155 ARG A CA 1
ATOM 1077 C C . ARG A 1 155 ? -8.690 -0.293 20.855 1.00 97.56 155 ARG A C 1
ATOM 1079 O O . ARG A 1 155 ? -8.134 0.585 20.194 1.00 97.56 155 ARG A O 1
ATOM 1086 N N . HIS A 1 156 ? -10.011 -0.372 21.007 1.00 97.88 156 HIS A N 1
ATOM 1087 C CA . HIS A 1 156 ? -10.889 0.730 20.624 1.00 97.88 156 HIS A CA 1
ATOM 1088 C C . HIS A 1 156 ? -10.444 2.018 21.320 1.00 97.88 156 HIS A C 1
ATOM 1090 O O . HIS A 1 156 ? -10.100 2.024 22.512 1.00 97.88 156 HIS A O 1
ATOM 1096 N N . ALA A 1 157 ? -10.437 3.097 20.551 1.00 97.88 157 ALA A N 1
ATOM 1097 C CA . ALA A 1 157 ? -10.180 4.427 21.057 1.00 97.88 157 ALA A CA 1
ATOM 1098 C C . ALA A 1 157 ? -11.425 4.978 21.759 1.00 97.88 157 ALA A C 1
ATOM 1100 O O . ALA A 1 157 ? -12.560 4.690 21.377 1.00 97.88 157 ALA A O 1
ATOM 1101 N N . VAL A 1 158 ? -11.202 5.791 22.785 1.00 96.69 158 VAL A N 1
ATOM 1102 C CA . VAL A 1 158 ? -12.242 6.530 23.505 1.00 96.69 158 VAL A CA 1
ATOM 1103 C C . VAL A 1 158 ? -12.030 8.029 23.320 1.00 96.69 158 VAL A C 1
ATOM 1105 O O . VAL A 1 158 ? -10.953 8.462 22.921 1.00 96.69 158 VAL A O 1
ATOM 1108 N N . ALA A 1 159 ? -13.031 8.847 23.655 1.00 96.31 159 ALA A N 1
ATOM 1109 C CA . ALA A 1 159 ? -12.947 10.305 23.501 1.00 96.31 159 ALA A CA 1
ATOM 1110 C C . ALA A 1 159 ? -11.708 10.925 24.184 1.00 96.31 159 ALA A C 1
ATOM 1112 O O . ALA A 1 159 ? -11.112 11.860 23.664 1.00 96.31 159 ALA A O 1
ATOM 1113 N N . ALA A 1 160 ? -11.268 10.369 25.318 1.00 97.06 160 ALA A N 1
ATOM 1114 C CA . ALA A 1 160 ? -10.069 10.834 26.017 1.00 97.06 160 ALA A CA 1
ATOM 1115 C C . ALA A 1 160 ? -8.752 10.595 25.243 1.00 97.06 160 ALA A C 1
ATOM 1117 O O . ALA A 1 160 ? -7.750 11.222 25.574 1.00 97.06 160 ALA A O 1
ATOM 1118 N N . ASP A 1 161 ? -8.734 9.719 24.230 1.00 97.88 161 ASP A N 1
ATOM 1119 C CA . ASP A 1 161 ? -7.554 9.466 23.388 1.00 97.88 161 ASP A CA 1
ATOM 1120 C C . ASP A 1 161 ? -7.379 10.508 22.272 1.00 97.88 161 ASP A C 1
ATOM 1122 O O . ASP A 1 161 ? -6.318 10.564 21.650 1.00 97.88 161 ASP A O 1
ATOM 1126 N N . GLU A 1 162 ? -8.394 11.338 22.009 1.00 96.25 162 GLU A N 1
ATOM 1127 C CA . GLU A 1 162 ? -8.395 12.293 20.896 1.00 96.25 162 GLU A CA 1
ATOM 1128 C C . GLU A 1 162 ? -7.148 13.192 20.850 1.00 96.25 162 GLU A C 1
ATOM 1130 O O . GLU A 1 162 ? -6.511 13.243 19.791 1.00 96.25 162 GLU A O 1
ATOM 1135 N N . PRO A 1 163 ? -6.711 13.832 21.958 1.00 96.12 163 PRO A N 1
ATOM 1136 C CA . PRO A 1 163 ? -5.521 14.680 21.922 1.00 96.12 163 PRO A CA 1
ATOM 1137 C C . PRO A 1 163 ? -4.248 13.900 21.572 1.00 96.12 163 PRO A C 1
ATOM 1139 O O . PRO A 1 163 ? -3.385 14.410 20.859 1.00 96.12 163 PRO A O 1
ATOM 1142 N N . ALA A 1 164 ? -4.131 12.649 22.032 1.00 97.00 164 ALA A N 1
ATOM 1143 C CA . ALA A 1 164 ? -2.974 11.804 21.746 1.00 97.00 164 ALA A CA 1
ATOM 1144 C C . ALA A 1 164 ? -2.947 11.360 20.274 1.00 97.00 164 ALA A C 1
ATOM 1146 O O . ALA A 1 164 ? -1.887 11.360 19.649 1.00 97.00 164 ALA A O 1
ATOM 1147 N N . ILE A 1 165 ? -4.112 11.043 19.700 1.00 96.38 165 ILE A N 1
ATOM 1148 C CA . ILE A 1 165 ? -4.251 10.705 18.277 1.00 96.38 165 ILE A CA 1
ATOM 1149 C C . ILE A 1 165 ? -3.887 11.908 17.400 1.00 96.38 165 ILE A C 1
ATOM 1151 O O . ILE A 1 165 ? -3.112 11.768 16.453 1.00 96.38 165 ILE A O 1
ATOM 1155 N N . GLN A 1 166 ? -4.402 13.097 17.727 1.00 94.50 166 GLN A N 1
ATOM 1156 C CA . GLN A 1 166 ? -4.079 14.327 16.999 1.00 94.50 166 GLN A CA 1
ATOM 1157 C C . GLN A 1 166 ? -2.586 14.669 17.087 1.00 94.50 166 GLN A C 1
ATOM 1159 O O . GLN A 1 166 ? -1.990 15.035 16.074 1.00 94.50 166 GLN A O 1
ATOM 1164 N N . ALA A 1 167 ? -1.967 14.504 18.261 1.00 94.81 167 ALA A N 1
ATOM 1165 C CA . ALA A 1 167 ? -0.531 14.711 18.436 1.00 94.81 167 ALA A CA 1
ATOM 1166 C C . ALA A 1 167 ? 0.299 13.751 17.565 1.00 94.81 167 ALA A C 1
ATOM 1168 O O . ALA A 1 167 ? 1.202 14.200 16.860 1.00 94.81 167 ALA A O 1
ATOM 1169 N N . MET A 1 168 ? -0.056 12.461 17.534 1.00 95.50 168 MET A N 1
ATOM 1170 C CA . MET A 1 168 ? 0.617 11.458 16.696 1.00 95.50 168 MET A CA 1
ATOM 1171 C C . MET A 1 168 ? 0.507 11.787 15.200 1.00 95.50 168 MET A C 1
ATOM 1173 O O . MET A 1 168 ? 1.514 11.765 14.488 1.00 95.50 168 MET A O 1
ATOM 1177 N N . TYR A 1 169 ? -0.681 12.170 14.714 1.00 93.75 169 TYR A N 1
ATOM 1178 C CA . TYR A 1 169 ? -0.826 12.640 13.331 1.00 93.75 169 TYR A CA 1
ATOM 1179 C C . TYR A 1 169 ? -0.040 13.928 13.070 1.00 93.75 169 TYR A C 1
ATOM 1181 O O . TYR A 1 169 ? 0.537 14.080 11.995 1.00 93.75 169 TYR A O 1
ATOM 1189 N N . GLY A 1 170 ? 0.027 14.836 14.047 1.00 92.50 170 GLY A N 1
ATOM 1190 C CA . GLY A 1 170 ? 0.862 16.033 13.991 1.00 92.50 170 GLY A CA 1
ATOM 1191 C C . GLY A 1 170 ? 2.331 15.692 13.754 1.00 92.50 170 GLY A C 1
ATOM 1192 O O . GLY A 1 170 ? 2.900 16.164 12.773 1.00 92.50 170 GLY A O 1
ATOM 1193 N N . HIS A 1 171 ? 2.898 14.804 14.576 1.00 93.12 171 HIS A N 1
ATOM 1194 C CA . HIS A 1 171 ? 4.278 14.332 14.436 1.00 93.12 171 HIS A CA 1
ATOM 1195 C C . HIS A 1 171 ? 4.522 13.613 13.104 1.00 93.12 171 HIS A C 1
ATOM 1197 O O . HIS A 1 171 ? 5.579 13.774 12.494 1.00 93.12 171 HIS A O 1
ATOM 1203 N N . LEU A 1 172 ? 3.556 12.810 12.641 1.00 91.06 172 LEU A N 1
ATOM 1204 C CA . LEU A 1 172 ? 3.641 12.153 11.338 1.00 91.06 172 LEU A CA 1
ATOM 1205 C C . LEU A 1 172 ? 3.741 13.180 10.207 1.00 91.06 172 LEU A C 1
ATOM 1207 O O . LEU A 1 172 ? 4.624 13.051 9.363 1.00 91.06 172 LEU A O 1
ATOM 1211 N N . LEU A 1 173 ? 2.864 14.187 10.200 1.00 90.25 173 LEU A N 1
ATOM 1212 C CA . LEU A 1 173 ? 2.868 15.243 9.187 1.00 90.25 173 LEU A CA 1
ATOM 1213 C C . LEU A 1 173 ? 4.166 16.057 9.237 1.00 90.25 173 LEU A C 1
ATOM 1215 O O . LEU A 1 173 ? 4.775 16.264 8.193 1.00 90.25 173 LEU A O 1
ATOM 1219 N N . ASP A 1 174 ? 4.657 16.401 10.431 1.00 90.81 174 ASP A N 1
ATOM 1220 C CA . ASP A 1 174 ? 5.943 17.095 10.592 1.00 90.81 174 ASP A CA 1
ATOM 1221 C C . ASP A 1 174 ? 7.108 16.269 10.014 1.00 90.81 174 ASP A C 1
ATOM 1223 O O . ASP A 1 174 ? 8.020 16.803 9.382 1.00 90.81 174 ASP A O 1
ATOM 1227 N N . ALA A 1 175 ? 7.066 14.941 10.174 1.00 87.62 175 ALA A N 1
ATOM 1228 C CA . ALA A 1 175 ? 8.046 14.042 9.573 1.00 87.62 175 ALA A CA 1
ATOM 1229 C C . ALA A 1 175 ? 7.902 13.921 8.043 1.00 87.62 175 ALA A C 1
ATOM 1231 O O . ALA A 1 175 ? 8.907 13.674 7.372 1.00 87.62 175 ALA A O 1
ATOM 1232 N N . CYS A 1 176 ? 6.687 14.068 7.500 1.00 83.00 176 CYS A N 1
ATOM 1233 C CA . CYS A 1 176 ? 6.415 14.051 6.057 1.00 83.00 176 CYS A CA 1
ATOM 1234 C C . CYS A 1 176 ? 6.789 15.382 5.372 1.00 83.00 176 CYS A C 1
ATOM 1236 O O . CYS A 1 176 ? 7.150 15.363 4.198 1.00 83.00 176 CYS A O 1
ATOM 1238 N N . ASP A 1 177 ? 6.757 16.507 6.094 1.00 83.06 177 ASP A N 1
ATOM 1239 C CA . ASP A 1 177 ? 7.113 17.842 5.580 1.00 83.06 177 ASP A CA 1
ATOM 1240 C C . ASP A 1 177 ? 8.637 18.071 5.487 1.00 83.06 177 ASP A C 1
ATOM 1242 O O . ASP A 1 177 ? 9.098 19.019 4.847 1.00 83.06 177 ASP A O 1
ATOM 1246 N N . ALA A 1 178 ? 9.446 17.205 6.106 1.00 78.50 178 ALA A N 1
ATOM 1247 C CA . ALA A 1 178 ? 10.901 17.297 6.067 1.00 78.50 178 ALA A CA 1
ATOM 1248 C C . ALA A 1 178 ? 11.442 17.080 4.632 1.00 78.50 178 ALA A C 1
ATOM 1250 O O . ALA A 1 178 ? 11.294 15.983 4.080 1.00 78.50 178 ALA A O 1
ATOM 1251 N N . PRO A 1 179 ? 12.132 18.069 4.021 1.00 70.38 179 PRO A N 1
ATOM 1252 C CA . PRO A 1 179 ? 12.624 17.949 2.650 1.00 70.38 179 PRO A CA 1
ATOM 1253 C C . PRO A 1 179 ? 13.528 16.728 2.447 1.00 70.38 179 PRO A C 1
ATOM 1255 O O . PRO A 1 179 ? 14.419 16.454 3.252 1.00 70.38 179 PRO A O 1
ATOM 1258 N N . GLY A 1 180 ? 13.314 16.000 1.349 1.00 63.19 180 GLY A N 1
ATOM 1259 C CA . GLY A 1 180 ? 14.099 14.811 1.001 1.00 63.19 180 GLY A CA 1
ATOM 1260 C C . GLY A 1 180 ? 13.748 13.549 1.798 1.00 63.19 180 GLY A C 1
ATOM 1261 O O . GLY A 1 180 ? 14.387 12.517 1.597 1.00 63.19 180 GLY A O 1
ATOM 1262 N N . ARG A 1 181 ? 12.742 13.600 2.682 1.00 66.75 181 ARG A N 1
ATOM 1263 C CA . ARG A 1 181 ? 12.150 12.410 3.303 1.00 66.75 181 ARG A CA 1
ATOM 1264 C C . ARG A 1 181 ? 10.954 11.939 2.483 1.00 66.75 181 ARG A C 1
ATOM 1266 O O . ARG A 1 181 ? 10.262 12.725 1.846 1.00 66.75 181 ARG A O 1
ATOM 1273 N N . GLU A 1 182 ? 10.729 10.634 2.490 1.00 63.19 182 GLU A N 1
ATOM 1274 C CA . GLU A 1 182 ? 9.546 10.050 1.868 1.00 63.19 182 GLU A CA 1
ATOM 1275 C C . GLU A 1 182 ? 8.282 10.510 2.600 1.00 63.19 182 GLU A C 1
ATOM 1277 O O . GLU A 1 182 ? 8.210 10.478 3.832 1.00 63.19 182 GLU A O 1
ATOM 1282 N N . THR A 1 183 ? 7.289 10.943 1.828 1.00 69.00 183 THR A N 1
ATOM 1283 C CA . THR A 1 183 ? 6.024 11.450 2.354 1.00 69.00 183 THR A CA 1
ATOM 1284 C C . THR A 1 183 ? 5.012 10.322 2.551 1.00 69.00 183 THR A C 1
ATOM 1286 O O . THR A 1 183 ? 4.939 9.366 1.779 1.00 69.00 183 THR A O 1
ATOM 1289 N N . CYS A 1 184 ? 4.175 10.465 3.575 1.00 77.19 184 CYS A N 1
ATOM 1290 C CA . CYS A 1 184 ? 2.968 9.671 3.786 1.00 77.19 184 CYS A CA 1
ATOM 1291 C C . CYS A 1 184 ? 1.858 9.980 2.760 1.00 77.19 184 CYS A C 1
ATOM 1293 O O . CYS A 1 184 ? 0.812 9.335 2.772 1.00 77.19 184 CYS A O 1
ATOM 1295 N N . GLY A 1 185 ? 2.064 10.972 1.885 1.00 79.69 185 GLY A N 1
ATOM 1296 C CA . GLY A 1 185 ? 1.082 11.439 0.907 1.00 79.69 185 GLY A CA 1
ATOM 1297 C C . GLY A 1 185 ? -0.016 12.313 1.507 1.00 79.69 185 GLY A C 1
ATOM 1298 O O . GLY A 1 185 ? -0.878 12.791 0.780 1.00 79.69 185 GLY A O 1
ATOM 1299 N N . TRP A 1 186 ? 0.003 12.524 2.820 1.00 86.94 186 TRP A N 1
ATOM 1300 C CA . TRP A 1 186 ? -0.963 13.336 3.547 1.00 86.94 186 TRP A CA 1
ATOM 1301 C C . TRP A 1 186 ? -0.487 14.779 3.651 1.00 86.94 186 TRP A C 1
ATOM 1303 O O . TRP A 1 186 ? 0.711 15.055 3.614 1.00 86.94 186 TRP A O 1
ATOM 1313 N N . ARG A 1 187 ? -1.438 15.703 3.797 1.00 84.06 187 ARG A N 1
ATOM 1314 C CA . ARG A 1 187 ? -1.147 17.127 3.952 1.00 84.06 187 ARG A CA 1
ATOM 1315 C C . ARG A 1 187 ? -2.063 17.743 4.992 1.00 84.06 187 ARG A C 1
ATOM 1317 O O . ARG A 1 187 ? -3.283 17.571 4.942 1.00 84.06 187 ARG A O 1
ATOM 1324 N N . ARG A 1 188 ? -1.468 18.526 5.892 1.00 83.81 188 ARG A N 1
ATOM 1325 C 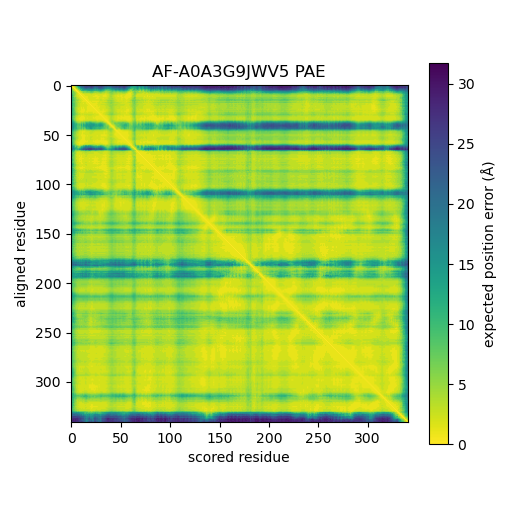CA . ARG A 1 188 ? -2.184 19.282 6.922 1.00 83.81 188 ARG A CA 1
ATOM 1326 C C . ARG A 1 188 ? -3.310 20.117 6.300 1.00 83.81 188 ARG A C 1
ATOM 1328 O O . ARG A 1 188 ? -3.103 20.798 5.299 1.00 83.81 188 ARG A O 1
ATOM 1335 N N . GLY A 1 189 ? -4.504 20.039 6.886 1.00 75.81 189 GLY A N 1
ATOM 1336 C CA . GLY A 1 189 ? -5.695 20.751 6.406 1.00 75.81 189 GLY A CA 1
ATOM 1337 C C . GLY A 1 189 ? -6.388 20.127 5.187 1.00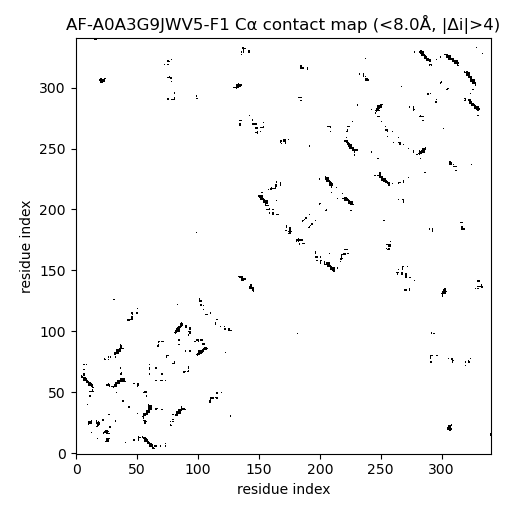 75.81 189 GLY A C 1
ATOM 1338 O O . GLY A 1 189 ? -7.439 20.620 4.799 1.00 75.81 189 GLY A O 1
ATOM 1339 N N . PHE A 1 190 ? -5.840 19.052 4.610 1.00 74.69 190 PHE A N 1
ATOM 1340 C CA . PHE A 1 190 ? -6.475 18.284 3.533 1.00 74.69 190 PHE A CA 1
ATOM 1341 C C . PHE A 1 190 ? -6.784 16.856 3.984 1.00 74.69 190 PHE A C 1
ATOM 1343 O O . PHE A 1 190 ? -7.918 16.408 3.839 1.00 74.69 190 PHE A O 1
ATOM 1350 N N . TRP A 1 191 ? -5.799 16.145 4.548 1.00 74.12 191 TRP A N 1
ATOM 1351 C CA . TRP A 1 191 ? -5.985 14.768 5.004 1.00 74.12 191 TRP A CA 1
ATOM 1352 C C . TRP A 1 191 ? -5.025 14.387 6.149 1.00 74.12 191 TRP A C 1
ATOM 1354 O O . TRP A 1 191 ? -3.820 14.585 5.971 1.00 74.12 191 TRP A O 1
ATOM 1364 N N . PRO A 1 192 ? -5.505 13.854 7.300 1.00 74.88 192 PRO A N 1
ATOM 1365 C CA . PRO A 1 192 ? -6.907 13.807 7.743 1.00 74.88 192 PRO A CA 1
ATOM 1366 C C . PRO A 1 192 ? -7.553 15.206 7.834 1.00 74.88 192 PRO A C 1
ATOM 1368 O O . PRO A 1 192 ? -6.857 16.198 8.063 1.00 74.88 192 PRO A O 1
ATOM 1371 N N . LEU A 1 193 ? -8.873 15.301 7.622 1.00 75.44 193 LEU A N 1
ATOM 1372 C CA . LEU A 1 193 ? -9.611 16.566 7.784 1.00 75.44 193 LEU A CA 1
ATOM 1373 C C . LEU A 1 193 ? -9.617 16.996 9.267 1.00 75.44 193 LEU A C 1
ATOM 1375 O O . LEU A 1 193 ? -9.565 16.121 10.134 1.00 75.44 193 LEU A O 1
ATOM 1379 N N . PRO A 1 194 ? -9.716 18.308 9.579 1.00 70.19 194 PRO A N 1
ATOM 1380 C CA . PRO A 1 194 ? -9.609 18.818 10.952 1.00 70.19 194 PRO A CA 1
ATOM 1381 C C . PRO A 1 194 ? -10.492 18.098 11.985 1.00 70.19 194 PRO A C 1
ATOM 1383 O O . PRO A 1 194 ? -10.010 17.778 13.068 1.00 70.19 194 PRO A O 1
ATOM 1386 N N . ASP A 1 195 ? -11.732 17.762 11.619 1.00 83.88 195 ASP A N 1
ATOM 1387 C CA . ASP A 1 195 ? -12.701 17.114 12.516 1.00 83.88 195 ASP A CA 1
ATOM 1388 C C . ASP A 1 195 ? -12.793 15.590 12.322 1.00 83.88 195 ASP A C 1
ATOM 1390 O O . ASP A 1 195 ? -13.641 14.929 12.930 1.00 83.88 195 ASP A O 1
ATOM 1394 N N . ASP A 1 196 ? -11.959 15.001 11.454 1.00 86.69 196 ASP A N 1
ATOM 1395 C CA . ASP A 1 196 ? -12.124 13.597 11.067 1.00 86.69 196 ASP A CA 1
ATOM 1396 C C . ASP A 1 196 ? -11.838 12.646 12.232 1.00 86.69 196 ASP A C 1
ATOM 1398 O O . ASP A 1 196 ? -12.552 11.664 12.423 1.00 86.69 196 ASP A O 1
ATOM 1402 N N . VAL A 1 197 ? -10.854 12.981 13.074 1.00 90.62 197 VAL A N 1
ATOM 1403 C CA . VAL A 1 197 ? -10.544 12.207 14.285 1.00 90.62 197 VAL A CA 1
ATOM 1404 C C . VAL A 1 197 ? -11.745 12.197 15.232 1.00 90.62 197 VAL A C 1
ATOM 1406 O O . VAL A 1 197 ? -12.211 11.125 15.621 1.00 90.62 197 VAL A O 1
ATOM 1409 N N . SER A 1 198 ? -12.286 13.373 15.558 1.00 92.88 198 SER A N 1
ATOM 1410 C CA . SER A 1 198 ? -13.424 13.530 16.471 1.00 92.88 198 SER A CA 1
ATOM 1411 C C . SER A 1 198 ? -14.677 12.844 15.924 1.00 92.88 198 SER A C 1
ATOM 1413 O O . SER A 1 198 ? -15.423 12.202 16.665 1.00 92.88 198 SER A O 1
ATOM 1415 N N . ARG A 1 199 ? -14.920 12.950 14.610 1.00 94.56 199 ARG A N 1
ATOM 1416 C CA . ARG A 1 199 ? -16.027 12.273 13.922 1.00 94.56 199 ARG A CA 1
ATOM 1417 C C . ARG A 1 199 ? -15.914 10.753 14.039 1.00 94.56 199 ARG A C 1
ATOM 1419 O O . ARG A 1 199 ? -16.850 10.121 14.524 1.00 94.56 199 ARG A O 1
ATOM 1426 N N . ARG A 1 200 ? -14.768 10.179 13.668 1.00 95.12 200 ARG A N 1
ATOM 1427 C CA . ARG A 1 200 ? -14.533 8.725 13.700 1.00 95.12 200 ARG A CA 1
ATOM 1428 C C . ARG A 1 200 ? -14.552 8.157 15.123 1.00 95.12 200 ARG A C 1
ATOM 1430 O O . ARG A 1 200 ? -15.040 7.049 15.336 1.00 95.12 200 ARG A O 1
ATOM 1437 N N . LEU A 1 201 ? -14.098 8.933 16.113 1.00 95.62 201 LEU A N 1
ATOM 1438 C CA . LEU A 1 201 ? -14.235 8.580 17.530 1.00 95.62 201 LEU A CA 1
ATOM 1439 C C . LEU A 1 201 ? -15.700 8.517 17.974 1.00 95.62 201 LEU A C 1
ATOM 1441 O O . LEU A 1 201 ? -16.081 7.561 18.646 1.00 95.62 201 LEU A O 1
ATOM 1445 N N . ARG A 1 202 ? -16.538 9.487 17.578 1.00 96.00 202 ARG A N 1
ATOM 1446 C CA . ARG A 1 202 ? -17.984 9.462 17.881 1.00 96.00 202 ARG A CA 1
ATOM 1447 C C . ARG A 1 202 ? -18.705 8.290 17.220 1.00 96.00 202 ARG A C 1
ATOM 1449 O O . ARG A 1 202 ? -19.635 7.750 17.805 1.00 96.00 202 ARG A O 1
ATOM 1456 N N . GLU A 1 203 ? -18.279 7.910 16.022 1.00 96.25 203 GLU A N 1
ATOM 1457 C CA . GLU A 1 203 ? -18.797 6.743 15.297 1.00 96.25 203 GLU A CA 1
ATOM 1458 C C . GLU A 1 203 ? -18.319 5.407 15.894 1.00 96.25 203 GLU A C 1
ATOM 1460 O O . GLU A 1 203 ? -18.862 4.359 15.558 1.00 96.25 203 GLU A O 1
ATOM 1465 N N . GLY A 1 204 ? -17.329 5.423 16.795 1.00 96.88 204 GLY A N 1
ATOM 1466 C CA . GLY A 1 204 ? -16.799 4.215 17.431 1.00 96.88 204 GLY A CA 1
ATOM 1467 C C . GLY A 1 204 ? -15.932 3.358 16.504 1.00 96.88 204 GLY A C 1
ATOM 1468 O O . GLY A 1 204 ? -15.724 2.177 16.778 1.00 96.88 204 GLY A O 1
ATOM 1469 N N . ILE A 1 205 ? -15.412 3.948 15.424 1.00 97.38 205 ILE A N 1
ATOM 1470 C CA . ILE A 1 205 ? -14.675 3.243 14.368 1.00 97.38 205 ILE A CA 1
ATOM 1471 C C . ILE A 1 205 ? -13.164 3.482 14.421 1.00 97.38 205 ILE A C 1
ATOM 1473 O O . ILE A 1 205 ? -12.495 3.300 13.411 1.00 97.38 205 ILE A O 1
ATOM 1477 N N . THR A 1 206 ? -12.600 3.892 15.558 1.00 98.25 206 THR A N 1
ATOM 1478 C CA . THR A 1 206 ? -11.156 4.158 15.700 1.00 98.25 206 THR A CA 1
ATOM 1479 C C . THR A 1 206 ? -10.500 3.183 16.672 1.00 98.25 206 THR A C 1
ATOM 1481 O O . THR A 1 206 ? -11.016 2.933 17.762 1.00 98.25 206 THR A O 1
ATOM 1484 N N . TRP A 1 207 ? -9.316 2.691 16.303 1.00 98.56 207 TRP A N 1
ATOM 1485 C CA . TRP A 1 207 ? -8.443 1.866 17.138 1.00 98.56 207 TRP A CA 1
ATOM 1486 C C . TRP A 1 207 ? -7.101 2.562 17.333 1.00 98.56 207 TRP A C 1
ATOM 1488 O O . TRP A 1 207 ? -6.590 3.213 16.420 1.00 98.56 207 TRP A O 1
ATOM 1498 N N . VAL A 1 208 ? -6.516 2.386 18.516 1.00 98.62 208 VAL A N 1
ATOM 1499 C CA . VAL A 1 208 ? -5.199 2.921 18.884 1.00 98.62 208 VAL A CA 1
ATOM 1500 C C . VAL A 1 208 ? -4.271 1.804 19.330 1.00 98.62 208 VAL A C 1
ATOM 1502 O O . VAL A 1 208 ? -4.693 0.868 20.011 1.00 98.62 208 VAL A O 1
ATOM 1505 N N . ALA A 1 209 ? -3.001 1.922 18.950 1.00 98.62 209 ALA A N 1
ATOM 1506 C CA . ALA A 1 209 ? -1.915 1.081 19.431 1.00 98.62 209 ALA A CA 1
ATOM 1507 C C . ALA A 1 209 ? -1.186 1.776 20.586 1.00 98.62 209 ALA A C 1
ATOM 1509 O O . ALA A 1 209 ? -0.872 2.964 20.505 1.00 98.62 209 ALA A O 1
ATOM 1510 N N . LEU A 1 210 ? -0.909 1.031 21.649 1.00 98.44 210 LEU A N 1
ATOM 1511 C CA . LEU A 1 210 ? -0.325 1.507 22.901 1.00 98.44 210 LEU A CA 1
ATOM 1512 C C . LEU A 1 210 ? 0.780 0.552 23.354 1.00 98.44 210 LEU A C 1
ATOM 1514 O O . LEU A 1 210 ? 0.785 -0.623 22.987 1.00 98.44 210 LEU A O 1
ATOM 1518 N N . GLU A 1 211 ? 1.685 1.058 24.185 1.00 97.62 211 GLU A N 1
ATOM 1519 C CA . GLU A 1 211 ? 2.650 0.229 24.906 1.00 97.62 211 GLU A CA 1
ATOM 1520 C C . GLU A 1 211 ? 1.923 -0.698 25.890 1.00 97.62 211 GLU A C 1
ATOM 1522 O O . GLU A 1 211 ? 1.028 -0.251 26.623 1.00 97.62 211 GLU A O 1
ATOM 1527 N N . ARG A 1 212 ? 2.328 -1.970 25.953 1.00 96.44 212 ARG A N 1
ATOM 1528 C CA . ARG A 1 212 ? 1.797 -2.907 26.947 1.00 96.44 212 ARG A CA 1
ATOM 1529 C C . ARG A 1 212 ? 2.080 -2.415 28.370 1.00 96.44 212 ARG A C 1
ATOM 1531 O O . ARG A 1 212 ? 3.193 -2.014 28.696 1.00 96.44 212 ARG A O 1
ATOM 1538 N N . GLY A 1 213 ? 1.071 -2.481 29.235 1.00 95.31 213 GLY A N 1
ATOM 1539 C CA . GLY A 1 213 ? 1.110 -1.952 30.603 1.00 95.31 213 GLY A CA 1
ATOM 1540 C C . GLY A 1 213 ? 0.862 -0.439 30.695 1.00 95.31 213 GLY A C 1
ATOM 1541 O O . GLY A 1 213 ? 0.831 0.116 31.796 1.00 95.31 213 GLY A O 1
ATOM 1542 N N . GLY A 1 214 ? 0.685 0.238 29.555 1.00 92.19 214 GLY A N 1
ATOM 1543 C CA . GLY A 1 214 ? 0.410 1.669 29.442 1.00 92.19 214 GLY A CA 1
ATOM 1544 C C . GLY A 1 214 ? -1.008 2.009 28.972 1.00 92.19 214 GLY A C 1
ATOM 1545 O O . GLY A 1 214 ? -1.250 3.162 28.624 1.00 92.19 214 GLY A O 1
ATOM 1546 N N . GLU A 1 215 ? -1.948 1.057 28.951 1.00 95.06 215 GLU A N 1
ATOM 1547 C CA . GLU A 1 215 ? -3.211 1.123 28.192 1.00 95.06 215 GLU A CA 1
ATOM 1548 C C . GLU A 1 215 ? -4.308 2.020 28.803 1.00 95.06 215 GLU A C 1
ATOM 1550 O O . GLU A 1 215 ? -5.499 1.706 28.759 1.00 95.06 215 GLU A O 1
ATOM 1555 N N . ARG A 1 216 ? -3.934 3.164 29.375 1.00 95.88 216 ARG A N 1
ATOM 1556 C CA . ARG A 1 216 ? -4.867 4.118 29.985 1.00 95.88 216 ARG A CA 1
ATOM 1557 C C . ARG A 1 216 ? -5.477 5.056 28.928 1.00 95.88 216 ARG A C 1
ATOM 1559 O O . ARG A 1 216 ? -4.805 5.370 27.944 1.00 95.88 216 ARG A O 1
ATOM 1566 N N . PRO A 1 217 ? -6.726 5.524 29.109 1.00 96.25 217 PRO A N 1
ATOM 1567 C CA . PRO A 1 217 ? -7.300 6.569 28.262 1.00 96.25 217 PRO A CA 1
ATOM 1568 C C . PRO A 1 217 ? -6.428 7.832 28.243 1.00 96.25 217 PRO A C 1
ATOM 1570 O O . PRO A 1 217 ? -5.981 8.284 29.299 1.00 96.25 217 PRO A O 1
ATOM 1573 N N . GLY A 1 218 ? -6.180 8.383 27.054 1.00 93.88 218 GLY A N 1
ATOM 1574 C CA . GLY A 1 218 ? -5.343 9.572 26.855 1.00 93.88 218 GLY A CA 1
ATOM 1575 C C . GLY A 1 218 ? -3.834 9.330 26.957 1.00 93.88 218 GLY A C 1
ATOM 1576 O O . GLY A 1 218 ? -3.061 10.288 26.928 1.00 93.88 218 GLY A O 1
ATOM 1577 N N . ALA A 1 219 ? -3.388 8.076 27.085 1.00 97.06 219 ALA A N 1
ATOM 1578 C CA . ALA A 1 219 ? -1.970 7.749 26.995 1.00 97.06 219 ALA A CA 1
ATOM 1579 C C . ALA A 1 219 ? -1.421 8.050 25.582 1.00 97.06 219 ALA A C 1
ATOM 1581 O O . ALA A 1 219 ? -2.176 7.983 24.608 1.00 97.06 219 ALA A O 1
ATOM 1582 N N . PRO A 1 220 ? -0.115 8.350 25.443 1.00 97.31 220 PRO A N 1
ATOM 1583 C CA . PRO A 1 220 ? 0.514 8.509 24.135 1.00 97.31 220 PRO A CA 1
ATOM 1584 C C . PRO A 1 220 ? 0.281 7.280 23.253 1.00 97.31 220 PRO A C 1
ATOM 1586 O O . PRO A 1 220 ? 0.571 6.155 23.664 1.00 97.31 220 PRO A O 1
ATOM 1589 N N . VAL A 1 221 ? -0.234 7.497 22.044 1.00 98.00 221 VAL A N 1
ATOM 1590 C CA . VAL A 1 221 ? -0.511 6.420 21.089 1.00 98.00 221 VAL A CA 1
ATOM 1591 C C . VAL A 1 221 ? 0.702 6.188 20.194 1.00 98.00 221 VAL A C 1
ATOM 1593 O O . VAL A 1 221 ? 1.325 7.127 19.708 1.00 98.00 221 VAL A O 1
ATOM 1596 N N . LEU A 1 222 ? 1.027 4.922 19.952 1.00 98.44 222 LEU A N 1
ATOM 1597 C CA . LEU A 1 222 ? 2.082 4.508 19.024 1.00 98.44 222 LEU A CA 1
ATOM 1598 C C . LEU A 1 222 ? 1.604 4.551 17.566 1.00 98.44 222 LEU A C 1
ATOM 1600 O O . LEU A 1 222 ? 2.411 4.584 16.640 1.00 98.44 222 LEU A O 1
ATOM 1604 N N . GLY A 1 223 ? 0.291 4.514 17.352 1.00 97.94 223 GLY A N 1
ATOM 1605 C CA . GLY A 1 223 ? -0.347 4.533 16.043 1.00 97.94 223 GLY A CA 1
ATOM 1606 C C . GLY A 1 223 ? -1.863 4.440 16.162 1.00 97.94 223 GLY A C 1
ATOM 1607 O O . GLY A 1 223 ? -2.395 4.166 17.241 1.00 97.94 223 GLY A O 1
ATOM 1608 N N . ALA A 1 224 ? -2.556 4.664 15.051 1.00 98.0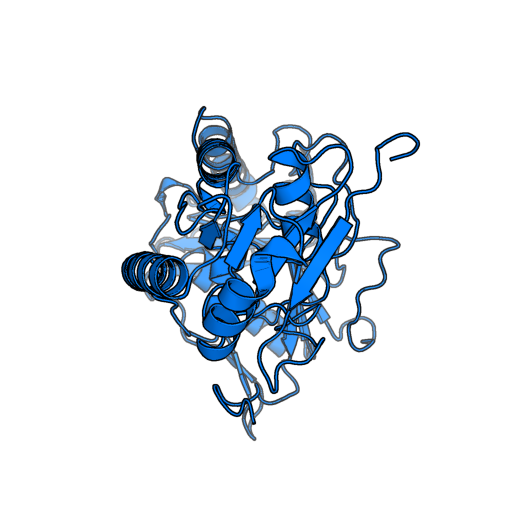0 224 ALA A N 1
ATOM 1609 C CA . ALA A 1 224 ? -4.009 4.596 14.977 1.00 98.00 224 ALA A CA 1
ATOM 1610 C C . ALA A 1 224 ? -4.472 4.075 13.612 1.00 98.00 224 ALA A C 1
ATOM 1612 O O . ALA A 1 224 ? -3.718 4.092 12.637 1.00 98.00 224 ALA A O 1
ATOM 1613 N N . MET A 1 225 ? -5.714 3.604 13.564 1.00 97.88 225 MET A N 1
ATOM 1614 C CA . MET A 1 225 ? -6.438 3.283 12.335 1.00 97.88 225 MET A CA 1
ATOM 1615 C C . MET A 1 225 ? -7.938 3.481 12.551 1.00 97.88 225 MET A C 1
ATOM 1617 O O . MET A 1 225 ? -8.405 3.563 13.692 1.00 97.88 225 MET A O 1
ATOM 1621 N N . SER A 1 226 ? -8.704 3.489 11.467 1.00 97.75 226 SER A N 1
ATOM 1622 C CA . SER A 1 226 ? -10.161 3.508 11.525 1.00 97.75 226 SER A CA 1
ATOM 1623 C C . SER A 1 226 ? -10.775 2.448 10.625 1.00 97.75 226 SER A C 1
ATOM 1625 O O . SER A 1 226 ? -10.277 2.243 9.526 1.00 97.75 226 SER A O 1
ATOM 1627 N N . LEU A 1 227 ? -11.827 1.767 11.086 1.00 98.19 227 LEU A N 1
ATOM 1628 C CA . LEU A 1 227 ? -12.410 0.616 10.389 1.00 98.19 227 LEU A CA 1
ATOM 1629 C C . LEU A 1 227 ? -13.907 0.786 10.144 1.00 98.19 227 LEU A C 1
ATOM 1631 O O . LEU A 1 227 ? -14.691 0.861 11.091 1.00 98.19 227 LEU A O 1
ATOM 1635 N N . ASP A 1 228 ? -14.316 0.748 8.884 1.00 97.00 228 ASP A N 1
ATOM 1636 C CA . ASP A 1 228 ? -15.720 0.810 8.482 1.00 97.00 228 ASP A CA 1
ATOM 1637 C C . ASP A 1 228 ? -15.982 -0.061 7.240 1.00 97.00 228 ASP A C 1
ATOM 1639 O O . ASP A 1 228 ? -15.082 -0.710 6.708 1.00 97.00 228 ASP A O 1
ATOM 1643 N N . GLY A 1 229 ? -17.250 -0.157 6.838 1.00 95.19 229 GLY A N 1
ATOM 1644 C CA . GLY A 1 229 ? -17.677 -0.908 5.655 1.00 95.19 229 GLY A CA 1
ATOM 1645 C C . GLY A 1 229 ? -17.678 -0.076 4.371 1.00 95.19 229 GLY A C 1
ATOM 1646 O O . GLY A 1 229 ? -18.335 -0.475 3.413 1.00 95.19 229 GLY A O 1
ATOM 1647 N N . ASP A 1 230 ? -17.020 1.087 4.353 1.00 92.44 230 ASP A N 1
ATOM 1648 C CA . ASP A 1 230 ? -16.881 1.931 3.167 1.00 92.44 230 ASP A CA 1
ATOM 1649 C C . ASP A 1 230 ? -15.449 1.820 2.643 1.00 92.44 230 ASP A C 1
ATOM 1651 O O . ASP A 1 230 ? -14.481 1.954 3.385 1.00 92.44 230 ASP A O 1
ATOM 1655 N N . PHE A 1 231 ? -15.288 1.586 1.344 1.00 90.00 231 PHE A N 1
ATOM 1656 C CA . PHE A 1 231 ? -13.958 1.525 0.754 1.00 90.00 231 PHE A CA 1
ATOM 1657 C C . PHE A 1 231 ? -13.313 2.913 0.573 1.00 90.00 231 PHE A C 1
ATOM 1659 O O . PHE A 1 231 ? -12.105 3.028 0.360 1.00 90.00 231 PHE A O 1
ATOM 1666 N N . GLY A 1 232 ? -14.097 3.990 0.676 1.00 87.38 232 GLY A N 1
ATOM 1667 C CA . GLY A 1 232 ? -13.599 5.364 0.603 1.00 87.38 232 GLY A CA 1
ATOM 1668 C C . GLY A 1 232 ? -13.193 5.813 -0.804 1.00 87.38 232 GLY A C 1
ATOM 1669 O O . GLY A 1 232 ? -12.501 6.819 -0.937 1.00 87.38 232 GLY A O 1
ATOM 1670 N N . LEU A 1 233 ? -13.616 5.085 -1.847 1.00 90.12 233 LEU A N 1
ATOM 1671 C CA . LEU A 1 233 ? -13.408 5.412 -3.264 1.00 90.12 233 LEU A CA 1
ATOM 1672 C C . LEU A 1 233 ? -14.759 5.466 -4.011 1.00 90.12 233 LEU A C 1
ATOM 1674 O O . LEU A 1 233 ? -15.075 4.559 -4.786 1.00 90.12 233 LEU A O 1
ATOM 1678 N N . PRO A 1 234 ? -15.601 6.488 -3.770 1.00 89.88 234 PRO A N 1
ATOM 1679 C CA . PRO A 1 234 ? -16.917 6.572 -4.396 1.00 89.88 234 PRO A CA 1
ATOM 1680 C C . PRO A 1 234 ? -16.808 6.640 -5.926 1.00 89.88 234 PRO A C 1
ATOM 1682 O O . PRO A 1 234 ? -15.993 7.384 -6.469 1.00 89.88 234 PRO A O 1
ATOM 1685 N N . GLY A 1 235 ? -17.655 5.876 -6.620 1.00 89.12 235 GLY A N 1
ATOM 1686 C CA . GLY A 1 235 ? -17.706 5.840 -8.088 1.00 89.12 235 GLY A CA 1
ATOM 1687 C C . GLY A 1 235 ? -16.589 5.034 -8.757 1.00 89.12 235 GLY A C 1
ATOM 1688 O O . GLY A 1 235 ? -16.513 5.016 -9.982 1.00 89.12 235 GLY A O 1
ATOM 1689 N N . VAL A 1 236 ? -15.732 4.372 -7.977 1.00 91.00 236 VAL A N 1
ATOM 1690 C CA . VAL A 1 236 ? -14.733 3.432 -8.491 1.00 91.00 236 VAL A CA 1
ATOM 1691 C C . VAL A 1 236 ? -15.296 2.016 -8.443 1.00 91.00 236 VAL A C 1
ATOM 1693 O O . VAL A 1 236 ? -15.877 1.611 -7.438 1.00 91.00 236 VAL A O 1
ATOM 1696 N N . GLU A 1 237 ? -15.065 1.249 -9.505 1.00 87.38 237 GLU A N 1
ATOM 1697 C CA . GLU A 1 237 ? -15.410 -0.172 -9.596 1.00 87.38 237 GLU A CA 1
ATOM 1698 C C . GLU A 1 237 ? -14.119 -1.008 -9.689 1.00 87.38 237 GLU A C 1
ATOM 1700 O O . GLU A 1 237 ? -13.554 -1.154 -10.775 1.00 87.38 237 GLU A O 1
ATOM 1705 N N . PRO A 1 238 ? -13.590 -1.505 -8.555 1.00 90.50 238 PRO A N 1
ATOM 1706 C CA . PRO A 1 238 ? -12.471 -2.445 -8.543 1.00 90.50 238 PRO A CA 1
ATOM 1707 C C . PRO A 1 238 ? -12.818 -3.776 -9.221 1.00 90.50 238 PRO A C 1
ATOM 1709 O O . PRO A 1 238 ? -13.980 -4.173 -9.264 1.00 90.50 238 PRO A O 1
ATOM 1712 N N . ASP A 1 239 ? -11.802 -4.530 -9.638 1.00 89.38 239 ASP A N 1
ATOM 1713 C CA . ASP A 1 239 ? -11.928 -5.885 -10.203 1.00 89.38 239 ASP A CA 1
ATOM 1714 C C . ASP A 1 239 ? -12.171 -6.981 -9.143 1.00 89.38 239 ASP A C 1
ATOM 1716 O O . ASP A 1 239 ? -11.823 -8.148 -9.326 1.00 89.38 239 ASP A O 1
ATOM 1720 N N . TRP A 1 240 ? -12.756 -6.604 -8.010 1.00 91.38 240 TRP A N 1
ATOM 1721 C CA . TRP A 1 240 ? -13.029 -7.506 -6.903 1.00 91.38 240 TRP A CA 1
ATOM 1722 C C . TRP A 1 240 ? -14.248 -8.388 -7.139 1.00 91.38 240 TRP A C 1
ATOM 1724 O O . TRP A 1 240 ? -15.201 -7.995 -7.811 1.00 91.38 240 TRP A O 1
ATOM 1734 N N . GLU A 1 241 ? -14.272 -9.548 -6.473 1.00 89.75 241 GLU A N 1
ATOM 1735 C CA . GLU A 1 241 ? -15.528 -10.274 -6.292 1.00 89.75 241 GLU A CA 1
ATOM 1736 C C . GLU A 1 241 ? -16.533 -9.344 -5.579 1.00 89.75 241 GLU A C 1
ATOM 1738 O O . GLU A 1 241 ? -16.201 -8.755 -4.535 1.00 89.75 241 GLU A O 1
ATOM 1743 N N . PRO A 1 242 ? -17.750 -9.176 -6.129 1.00 91.12 242 PRO A N 1
ATOM 1744 C CA . PRO A 1 242 ? -18.798 -8.423 -5.462 1.00 91.12 242 PRO A CA 1
ATOM 1745 C C . PRO A 1 242 ? -19.136 -9.058 -4.113 1.00 91.12 242 PRO A C 1
ATOM 1747 O O . PRO A 1 242 ? -19.358 -10.263 -4.018 1.00 91.12 242 PRO A O 1
ATOM 1750 N N . LEU A 1 243 ? -19.205 -8.226 -3.079 1.00 93.06 243 LEU A N 1
ATOM 1751 C CA . LEU A 1 243 ? -19.566 -8.621 -1.722 1.00 93.06 243 LEU A CA 1
ATOM 1752 C C . LEU A 1 243 ? -20.772 -7.803 -1.266 1.00 93.06 243 LEU A C 1
ATOM 1754 O O . LEU A 1 243 ? -20.902 -6.625 -1.617 1.00 93.06 243 LEU A O 1
ATOM 1758 N N . ALA A 1 244 ? -21.661 -8.422 -0.495 1.00 92.19 244 ALA A N 1
ATOM 1759 C CA . ALA A 1 244 ? -22.809 -7.739 0.079 1.00 92.19 244 ALA A CA 1
ATOM 1760 C C . ALA A 1 244 ? -22.368 -6.742 1.172 1.00 92.19 244 ALA A C 1
ATOM 1762 O O . ALA A 1 244 ? -21.288 -6.884 1.759 1.00 92.19 244 ALA A O 1
ATOM 1763 N N . PRO A 1 245 ? -23.193 -5.729 1.495 1.00 91.19 245 PRO A N 1
ATOM 1764 C CA . PRO A 1 245 ? -22.918 -4.841 2.620 1.00 91.19 245 PRO A CA 1
ATOM 1765 C C . PRO A 1 245 ? -22.650 -5.632 3.910 1.00 91.19 245 PRO A C 1
ATOM 1767 O O . PRO A 1 245 ? -23.422 -6.516 4.271 1.00 91.19 245 PRO A O 1
ATOM 1770 N N . GLY A 1 246 ? -21.555 -5.310 4.603 1.00 93.19 246 GLY A N 1
ATOM 1771 C CA . GLY A 1 246 ? -21.124 -6.003 5.825 1.00 93.19 246 GLY A CA 1
ATOM 1772 C C . GLY A 1 246 ? -20.228 -7.229 5.602 1.00 93.19 246 GLY A C 1
ATOM 1773 O O . GLY A 1 246 ? -19.569 -7.667 6.541 1.00 93.19 246 GLY A O 1
ATOM 1774 N N . GLU A 1 247 ? -20.111 -7.740 4.373 1.00 96.44 247 GLU A N 1
ATOM 1775 C CA . GLU A 1 247 ? -19.193 -8.846 4.057 1.00 96.44 247 GLU A CA 1
ATOM 1776 C C . GLU A 1 247 ? -17.739 -8.388 3.870 1.00 96.44 247 GLU A C 1
ATOM 1778 O O . GLU A 1 247 ? -16.848 -9.215 3.680 1.00 96.44 247 GLU A O 1
ATOM 1783 N N . MET A 1 248 ? -17.465 -7.087 3.946 1.00 96.56 248 MET A N 1
ATOM 1784 C CA . MET A 1 248 ? -16.109 -6.555 3.924 1.00 96.56 248 MET A CA 1
ATOM 1785 C C . MET A 1 248 ? -15.914 -5.480 4.983 1.00 96.56 248 MET A C 1
ATOM 1787 O O . MET A 1 248 ? -16.857 -4.799 5.394 1.00 96.56 248 MET A O 1
ATOM 1791 N N . LEU A 1 249 ? -14.664 -5.339 5.401 1.00 98.19 249 LEU A N 1
ATOM 1792 C CA . LEU A 1 249 ? -14.200 -4.265 6.261 1.00 98.19 249 LEU A CA 1
ATOM 1793 C C . LEU A 1 249 ? -13.069 -3.542 5.531 1.00 98.19 249 LEU A C 1
ATOM 1795 O O . LEU A 1 249 ? -12.324 -4.177 4.785 1.00 98.19 249 LEU A O 1
ATOM 1799 N N . THR A 1 250 ? -12.952 -2.233 5.734 1.00 98.12 250 THR A N 1
ATOM 1800 C CA . THR A 1 250 ? -11.877 -1.403 5.185 1.00 98.12 250 THR A CA 1
ATOM 1801 C C . THR A 1 250 ? -11.110 -0.728 6.308 1.00 98.12 250 THR A C 1
ATOM 1803 O O . THR A 1 250 ? -11.695 -0.296 7.299 1.00 98.12 250 THR A O 1
ATOM 1806 N N . CYS A 1 251 ? -9.789 -0.634 6.151 1.00 98.00 251 CYS A N 1
ATOM 1807 C CA . CYS A 1 251 ? -8.916 0.099 7.060 1.00 98.00 251 CYS A CA 1
ATOM 1808 C C . CYS A 1 251 ? -8.515 1.454 6.464 1.00 98.00 251 CYS A C 1
ATOM 1810 O O . CYS A 1 251 ? -7.874 1.527 5.417 1.00 98.00 251 CYS A O 1
ATOM 1812 N N . HIS A 1 252 ? -8.865 2.522 7.175 1.00 95.56 252 HIS A N 1
ATOM 1813 C CA . HIS A 1 252 ? -8.601 3.919 6.848 1.00 95.56 252 HIS A CA 1
ATOM 1814 C C . HIS A 1 252 ? -7.619 4.534 7.833 1.00 95.56 252 HIS A C 1
ATOM 1816 O O . HIS A 1 252 ? -7.506 4.097 8.978 1.00 95.56 252 HIS A O 1
ATOM 1822 N N . LEU A 1 253 ? -6.947 5.603 7.396 1.00 93.81 253 LEU A N 1
ATOM 1823 C CA . LEU A 1 253 ? -6.074 6.422 8.244 1.00 93.81 253 LEU A CA 1
ATOM 1824 C C . LEU A 1 253 ? -5.058 5.611 9.070 1.00 93.81 253 LEU A C 1
ATOM 1826 O O . LEU A 1 253 ? -4.721 5.977 10.193 1.00 93.81 253 LEU A O 1
ATOM 1830 N N . LEU A 1 254 ? -4.547 4.510 8.514 1.00 96.19 254 LEU A N 1
ATOM 1831 C CA . LEU A 1 254 ? -3.520 3.711 9.169 1.00 96.19 254 LEU A CA 1
ATOM 1832 C C . LEU A 1 254 ? -2.228 4.524 9.303 1.00 96.19 254 LEU A C 1
ATOM 1834 O O . LEU A 1 254 ? -1.571 4.830 8.306 1.00 96.19 254 LEU A O 1
ATOM 1838 N N . ALA A 1 255 ? -1.834 4.811 10.539 1.00 94.88 255 ALA A N 1
ATOM 1839 C CA . ALA A 1 255 ? -0.628 5.560 10.853 1.00 94.88 255 ALA A CA 1
ATOM 1840 C C . ALA A 1 255 ? 0.149 4.942 12.015 1.00 94.88 255 ALA A C 1
ATOM 1842 O O . ALA A 1 255 ? -0.398 4.329 12.930 1.00 94.88 255 ALA A O 1
ATOM 1843 N N . THR A 1 256 ? 1.461 5.140 11.979 1.00 95.81 256 THR A N 1
ATOM 1844 C CA . THR A 1 256 ? 2.390 4.817 13.062 1.00 95.81 256 THR A CA 1
ATOM 1845 C C . THR A 1 256 ? 3.185 6.071 13.380 1.00 95.81 256 THR A C 1
ATOM 1847 O O . THR A 1 256 ? 3.696 6.716 12.459 1.00 95.81 256 THR A O 1
ATOM 1850 N N . ASP A 1 257 ? 3.303 6.390 14.668 1.00 95.50 257 ASP A N 1
ATOM 1851 C CA . ASP A 1 257 ? 4.130 7.493 15.141 1.00 95.50 257 ASP A CA 1
ATOM 1852 C C . ASP A 1 257 ? 5.572 7.308 14.626 1.00 95.50 257 ASP A C 1
ATOM 1854 O O . ASP A 1 257 ? 6.126 6.203 14.730 1.00 95.50 257 ASP A O 1
ATOM 1858 N N . PRO A 1 258 ? 6.209 8.346 14.051 1.00 93.38 258 PRO A N 1
ATOM 1859 C CA . PRO A 1 258 ? 7.579 8.253 13.559 1.00 93.38 258 PRO A CA 1
ATOM 1860 C C . PRO A 1 258 ? 8.587 7.690 14.572 1.00 93.38 258 PRO A C 1
ATOM 1862 O O . PRO A 1 258 ? 9.496 6.965 14.161 1.00 93.38 258 PRO A O 1
ATOM 1865 N N . ALA A 1 259 ? 8.416 7.966 15.869 1.00 94.81 259 ALA A N 1
ATOM 1866 C CA . ALA A 1 259 ? 9.288 7.475 16.935 1.00 94.81 259 ALA A CA 1
ATOM 1867 C C . ALA A 1 259 ? 9.084 5.981 17.253 1.00 94.81 259 ALA A C 1
ATOM 1869 O O . ALA A 1 259 ? 9.960 5.350 17.840 1.00 94.81 259 ALA A O 1
ATOM 1870 N N . ALA A 1 260 ? 7.955 5.398 16.840 1.00 95.56 260 ALA A N 1
ATOM 1871 C CA . ALA A 1 260 ? 7.621 3.988 17.043 1.00 95.56 260 ALA A CA 1
ATOM 1872 C C . ALA A 1 260 ? 7.862 3.114 15.794 1.00 95.56 260 ALA A C 1
ATOM 1874 O O . ALA A 1 260 ? 7.541 1.920 15.781 1.00 95.56 260 ALA A O 1
ATOM 1875 N N . ARG A 1 261 ? 8.428 3.681 14.719 1.00 91.69 261 ARG A N 1
ATOM 1876 C CA . ARG A 1 261 ? 8.749 2.935 13.491 1.00 91.69 261 ARG A CA 1
ATOM 1877 C C . ARG A 1 261 ? 9.717 1.785 13.777 1.00 91.69 261 ARG A C 1
ATOM 1879 O O . ARG A 1 261 ? 10.605 1.879 14.615 1.00 91.69 261 ARG A O 1
ATOM 1886 N N . GLY A 1 262 ? 9.540 0.679 13.056 1.00 91.75 262 GLY A N 1
ATOM 1887 C CA . GLY A 1 262 ? 10.347 -0.533 13.233 1.00 91.75 262 GLY A CA 1
ATOM 1888 C C . GLY A 1 262 ? 9.919 -1.429 14.401 1.00 91.75 262 GLY A C 1
ATOM 1889 O O . GLY A 1 262 ? 10.401 -2.553 14.483 1.00 91.75 262 GLY A O 1
ATOM 1890 N N . ARG A 1 263 ? 8.971 -0.995 15.246 1.00 95.62 263 ARG A N 1
ATOM 1891 C CA . ARG A 1 263 ? 8.442 -1.791 16.371 1.00 95.62 263 ARG A CA 1
ATOM 1892 C C . ARG A 1 263 ? 7.278 -2.723 16.009 1.00 95.62 263 ARG A C 1
ATOM 1894 O O . ARG A 1 263 ? 6.757 -3.419 16.863 1.00 95.62 263 ARG A O 1
ATOM 1901 N N . GLY A 1 264 ? 6.825 -2.729 14.753 1.00 95.88 264 GLY A N 1
ATOM 1902 C CA . GLY A 1 264 ? 5.693 -3.564 14.323 1.00 95.88 264 GLY A CA 1
ATOM 1903 C C . GLY A 1 264 ? 4.301 -2.999 14.649 1.00 95.88 264 GLY A C 1
ATOM 1904 O O . GLY A 1 264 ? 3.319 -3.730 14.563 1.00 95.88 264 GLY A O 1
ATOM 1905 N N . VAL A 1 265 ? 4.181 -1.703 14.963 1.00 97.94 265 VAL A N 1
ATOM 1906 C CA . VAL A 1 265 ? 2.897 -1.038 15.275 1.00 97.94 265 VAL A CA 1
ATOM 1907 C C . VAL A 1 265 ? 1.851 -1.214 14.172 1.00 97.94 265 VAL A C 1
ATOM 1909 O O . VAL A 1 265 ? 0.732 -1.636 14.455 1.00 97.94 265 VAL A O 1
ATOM 1912 N N . ALA A 1 266 ? 2.207 -0.950 12.912 1.00 97.06 266 ALA A N 1
ATOM 1913 C CA . ALA A 1 266 ? 1.290 -1.137 11.787 1.00 97.06 266 ALA A CA 1
ATOM 1914 C C . ALA A 1 266 ? 0.834 -2.601 11.649 1.00 97.06 266 ALA A C 1
ATOM 1916 O O . ALA A 1 266 ? -0.336 -2.852 11.382 1.00 97.06 266 ALA A O 1
ATOM 1917 N N . THR A 1 267 ? 1.724 -3.567 11.896 1.00 97.44 267 THR A N 1
ATOM 1918 C CA . THR A 1 267 ? 1.376 -4.996 11.920 1.00 97.44 267 THR A CA 1
ATOM 1919 C C . THR A 1 267 ? 0.401 -5.316 13.052 1.00 97.44 267 THR A C 1
ATOM 1921 O O . THR A 1 267 ? -0.563 -6.040 12.826 1.00 97.44 267 THR A O 1
ATOM 1924 N N . ALA A 1 268 ? 0.597 -4.754 14.251 1.00 98.25 268 ALA A N 1
ATOM 1925 C CA . ALA A 1 268 ? -0.322 -4.938 15.375 1.00 98.25 268 ALA A CA 1
ATOM 1926 C C . ALA A 1 268 ? -1.722 -4.371 15.076 1.00 98.25 268 ALA A C 1
ATOM 1928 O O . ALA A 1 268 ? -2.726 -5.040 15.331 1.00 98.25 268 ALA A O 1
ATOM 1929 N N . LEU A 1 269 ? -1.783 -3.166 14.496 1.00 98.62 269 LEU A N 1
ATOM 1930 C CA . LEU A 1 269 ? -3.027 -2.528 14.053 1.00 98.62 269 LEU A CA 1
ATOM 1931 C C . LEU A 1 269 ? -3.730 -3.383 12.995 1.00 98.62 269 LEU A C 1
ATOM 1933 O O . LEU A 1 269 ? -4.886 -3.752 13.181 1.00 98.62 269 LEU A O 1
ATOM 1937 N N . LEU A 1 270 ? -3.016 -3.792 11.943 1.00 98.44 270 LEU A N 1
ATOM 1938 C CA . LEU A 1 270 ? -3.570 -4.648 10.895 1.00 98.44 270 LEU A CA 1
ATOM 1939 C C . LEU A 1 270 ? -4.032 -6.008 11.445 1.00 98.44 270 LEU A C 1
ATOM 1941 O O . LEU A 1 270 ? -5.087 -6.492 11.052 1.00 98.44 270 LEU A O 1
ATOM 1945 N N . ALA A 1 271 ? -3.333 -6.594 12.421 1.00 98.06 271 ALA A N 1
ATOM 1946 C CA . ALA A 1 271 ? -3.785 -7.824 13.076 1.00 98.06 271 ALA A CA 1
ATOM 1947 C C . ALA A 1 271 ? -5.098 -7.610 13.839 1.00 98.06 271 ALA A C 1
ATOM 1949 O O . ALA A 1 271 ? -5.992 -8.450 13.780 1.00 98.06 271 ALA A O 1
ATOM 1950 N N . SER A 1 272 ? -5.255 -6.476 14.528 1.00 98.25 272 SER A N 1
ATOM 1951 C CA . SER A 1 272 ? -6.538 -6.125 15.147 1.00 98.25 272 SER A CA 1
ATOM 1952 C C . SER A 1 272 ? -7.638 -5.903 14.109 1.00 98.25 272 SER A C 1
ATOM 1954 O O . SER A 1 272 ? -8.776 -6.284 14.353 1.00 98.25 272 SER A O 1
ATOM 1956 N N . TYR A 1 273 ? -7.302 -5.333 12.952 1.00 98.56 273 TYR A N 1
ATOM 1957 C CA . TYR A 1 273 ? -8.215 -5.173 11.824 1.00 98.56 273 TYR A CA 1
ATOM 1958 C C . TYR A 1 273 ? -8.703 -6.525 11.287 1.00 98.56 273 TYR A C 1
ATOM 1960 O O . TYR A 1 273 ? -9.906 -6.713 11.114 1.00 98.56 273 TYR A O 1
ATOM 1968 N N . ALA A 1 274 ? -7.807 -7.499 11.119 1.00 98.44 274 ALA A N 1
ATOM 1969 C CA . ALA A 1 274 ? -8.202 -8.847 10.726 1.00 98.44 274 ALA A CA 1
ATOM 1970 C C . ALA A 1 274 ? -9.082 -9.538 11.774 1.00 98.44 274 ALA A C 1
ATOM 1972 O O . ALA A 1 274 ? -10.095 -10.135 11.417 1.00 98.44 274 ALA A O 1
ATOM 1973 N N . ARG A 1 275 ? -8.742 -9.416 13.067 1.00 98.12 275 ARG A N 1
ATOM 1974 C CA . ARG A 1 275 ? -9.574 -9.962 14.155 1.00 98.12 275 ARG A CA 1
ATOM 1975 C C . ARG A 1 275 ? -10.970 -9.350 14.148 1.00 98.12 275 ARG A C 1
ATOM 1977 O O . ARG A 1 275 ? -11.940 -10.080 14.307 1.00 98.12 275 ARG A O 1
ATOM 1984 N N . GLU A 1 276 ? -11.062 -8.043 13.927 1.00 98.19 276 GLU A N 1
ATOM 1985 C CA . GLU A 1 276 ? -12.337 -7.337 13.843 1.00 98.19 276 GLU A CA 1
ATOM 1986 C C . GLU A 1 276 ? -13.168 -7.809 12.644 1.00 98.19 276 GLU A C 1
ATOM 1988 O O . GLU A 1 276 ? -14.350 -8.102 12.799 1.00 98.19 276 GLU A O 1
ATOM 1993 N N . GLY A 1 277 ? -12.556 -7.951 11.463 1.00 98.06 277 GLY A N 1
ATOM 1994 C CA . GLY A 1 277 ? -13.243 -8.477 10.281 1.00 98.06 277 GLY A CA 1
ATOM 1995 C C . GLY A 1 277 ? -13.779 -9.894 10.497 1.00 98.06 277 GLY A C 1
ATOM 1996 O O . GLY A 1 277 ? -14.942 -10.160 10.206 1.00 98.06 277 GLY A O 1
ATOM 1997 N N . ILE A 1 278 ? -12.974 -10.782 11.090 1.00 97.88 278 ILE A N 1
ATOM 1998 C CA . ILE A 1 278 ? -13.400 -12.149 11.432 1.00 97.88 278 ILE A CA 1
ATOM 1999 C C . ILE A 1 278 ? -14.546 -12.123 12.451 1.00 97.88 278 ILE A C 1
ATOM 2001 O O . ILE A 1 278 ? -15.550 -12.808 12.263 1.00 97.88 278 ILE A O 1
ATOM 2005 N N . ALA A 1 279 ? -14.439 -11.306 13.503 1.00 97.31 279 ALA A N 1
ATOM 2006 C CA . ALA A 1 279 ? -15.471 -11.187 14.533 1.00 97.31 279 ALA A CA 1
ATOM 2007 C C . ALA A 1 279 ? -16.806 -10.651 13.984 1.00 97.31 279 ALA A C 1
ATOM 2009 O O . ALA A 1 279 ? -17.869 -11.046 14.461 1.00 97.31 279 ALA A O 1
ATOM 2010 N N . ARG A 1 280 ? -16.761 -9.786 12.962 1.00 96.88 280 ARG A N 1
ATOM 2011 C CA . ARG A 1 280 ? -17.942 -9.272 12.247 1.00 96.88 280 ARG A CA 1
ATOM 2012 C C . ARG A 1 280 ? -18.515 -10.247 11.215 1.00 96.88 280 ARG A C 1
ATOM 2014 O O . ARG A 1 280 ? -19.564 -9.959 10.648 1.00 96.88 280 ARG A O 1
ATOM 2021 N N . GLY A 1 281 ? -17.851 -11.376 10.963 1.00 96.44 281 GLY A N 1
ATOM 2022 C CA . GLY A 1 281 ? -18.242 -12.321 9.917 1.00 96.44 281 GLY A CA 1
ATOM 2023 C C . GLY A 1 281 ? -17.962 -11.815 8.499 1.00 96.44 281 GLY A C 1
ATOM 2024 O O . GLY A 1 281 ? -18.615 -12.255 7.556 1.00 96.44 281 GLY A O 1
ATOM 2025 N N . CYS A 1 282 ? -17.017 -10.884 8.331 1.00 97.81 282 CYS A N 1
ATOM 2026 C CA . CYS A 1 282 ? -16.608 -10.421 7.011 1.00 97.81 282 CYS A CA 1
ATOM 2027 C C . CYS A 1 282 ? -15.929 -11.554 6.224 1.00 97.81 282 CYS A C 1
ATOM 2029 O O . CYS A 1 282 ? -15.203 -12.381 6.777 1.00 97.81 282 CYS A O 1
ATOM 2031 N N . ARG A 1 283 ? -16.119 -11.544 4.905 1.00 97.25 283 ARG A N 1
ATOM 2032 C CA . ARG A 1 283 ? -15.466 -12.431 3.935 1.00 97.25 283 ARG A CA 1
ATOM 2033 C C . ARG A 1 283 ? -14.153 -11.852 3.413 1.00 97.25 283 ARG A C 1
ATOM 2035 O O . ARG A 1 283 ? -13.288 -12.611 2.986 1.00 97.25 283 ARG A O 1
ATOM 2042 N N . ALA A 1 284 ? -13.977 -10.531 3.465 1.00 97.44 284 ALA A N 1
ATOM 2043 C CA . ALA A 1 284 ? -12.756 -9.881 2.999 1.00 97.44 284 ALA A CA 1
ATOM 2044 C C . ALA A 1 284 ? -12.329 -8.677 3.847 1.00 97.44 284 ALA A C 1
ATOM 2046 O O . ALA A 1 284 ? -13.146 -7.965 4.435 1.00 97.44 284 ALA A O 1
ATOM 2047 N N . LEU A 1 285 ? -11.022 -8.429 3.843 1.00 98.12 285 LEU A N 1
ATOM 2048 C CA . LEU A 1 285 ? -10.384 -7.213 4.331 1.00 98.12 285 LEU A CA 1
ATOM 2049 C C . LEU A 1 285 ? -9.862 -6.435 3.127 1.00 98.12 285 LEU A C 1
ATOM 2051 O O . LEU A 1 285 ? -9.053 -6.968 2.369 1.00 98.12 285 LEU A O 1
ATOM 2055 N N . ARG A 1 286 ? -10.277 -5.180 2.964 1.00 97.81 286 ARG A N 1
ATOM 2056 C CA . ARG A 1 286 ? -9.852 -4.307 1.864 1.00 97.81 286 ARG A CA 1
ATOM 2057 C C . ARG A 1 286 ? -9.063 -3.106 2.372 1.00 97.81 286 ARG A C 1
ATOM 2059 O O . ARG A 1 286 ? -9.308 -2.585 3.457 1.00 97.81 286 ARG A O 1
ATOM 2066 N N . ILE A 1 287 ? -8.047 -2.688 1.630 1.00 97.62 287 ILE A N 1
ATOM 2067 C CA . ILE A 1 287 ? -7.267 -1.489 1.956 1.00 97.62 287 ILE A CA 1
ATOM 2068 C C . ILE A 1 287 ? -6.712 -0.882 0.675 1.00 97.62 287 ILE A C 1
ATOM 2070 O O . ILE A 1 287 ? -6.376 -1.595 -0.269 1.00 97.62 287 ILE A O 1
ATOM 2074 N N . ASN A 1 288 ? -6.626 0.441 0.620 1.00 95.88 288 ASN A N 1
ATOM 2075 C CA . ASN A 1 288 ? -6.036 1.155 -0.499 1.00 95.88 288 ASN A CA 1
ATOM 2076 C C . ASN A 1 288 ? -4.856 2.014 -0.052 1.00 95.88 288 ASN A C 1
ATOM 2078 O O . ASN A 1 288 ? -4.708 2.389 1.111 1.00 95.88 288 ASN A O 1
ATOM 2082 N N . THR A 1 289 ? -3.971 2.317 -0.995 1.00 94.19 289 THR A N 1
ATOM 2083 C CA . THR A 1 289 ? -2.901 3.284 -0.766 1.00 94.19 289 THR A CA 1
ATOM 2084 C C . THR A 1 289 ? -2.365 3.821 -2.086 1.00 94.19 289 THR A C 1
ATOM 2086 O O . THR A 1 289 ? -2.502 3.198 -3.137 1.00 94.19 289 THR A O 1
ATOM 2089 N N . SER A 1 290 ? -1.698 4.970 -2.039 1.00 93.06 290 SER A N 1
ATOM 2090 C CA . SER A 1 290 ? -0.943 5.479 -3.185 1.00 93.06 290 SER A CA 1
ATOM 2091 C C . SER A 1 290 ? 0.152 4.478 -3.594 1.00 93.06 290 SER A C 1
ATOM 2093 O O . SER A 1 290 ? 0.860 3.974 -2.716 1.00 93.06 290 SER A O 1
ATOM 2095 N N . PRO A 1 291 ? 0.397 4.235 -4.895 1.00 93.50 291 PRO A N 1
ATOM 2096 C CA . PRO A 1 291 ? 1.530 3.438 -5.378 1.00 93.50 291 PRO A CA 1
ATOM 2097 C C . PRO A 1 291 ? 2.903 3.950 -4.918 1.00 93.50 291 PRO A C 1
ATOM 2099 O O . PRO A 1 291 ? 3.889 3.220 -4.978 1.00 93.50 291 PRO A O 1
ATOM 2102 N N . GLN A 1 292 ? 2.971 5.206 -4.465 1.00 90.19 292 GLN A N 1
ATOM 2103 C CA . GLN A 1 292 ? 4.184 5.848 -3.953 1.00 90.19 292 GLN A CA 1
ATOM 2104 C C . GLN A 1 292 ? 4.423 5.573 -2.460 1.00 90.19 292 GLN A C 1
ATOM 2106 O O . GLN A 1 292 ? 5.492 5.882 -1.947 1.00 90.19 292 GLN A O 1
ATOM 2111 N N . SER A 1 293 ? 3.439 5.008 -1.757 1.00 90.12 293 SER A N 1
ATOM 2112 C CA . SER A 1 293 ? 3.529 4.724 -0.327 1.00 90.12 293 SER A CA 1
ATOM 2113 C C . SER A 1 293 ? 4.433 3.525 -0.036 1.00 90.12 293 SER A C 1
ATOM 2115 O O . SER A 1 293 ? 4.336 2.481 -0.688 1.00 90.12 293 SER A O 1
ATOM 2117 N N . LEU A 1 294 ? 5.237 3.613 1.025 1.00 87.06 294 LEU A N 1
ATOM 2118 C CA . LEU A 1 294 ? 5.988 2.465 1.542 1.00 87.06 294 LEU A CA 1
ATOM 2119 C C . LEU A 1 294 ? 5.091 1.335 2.06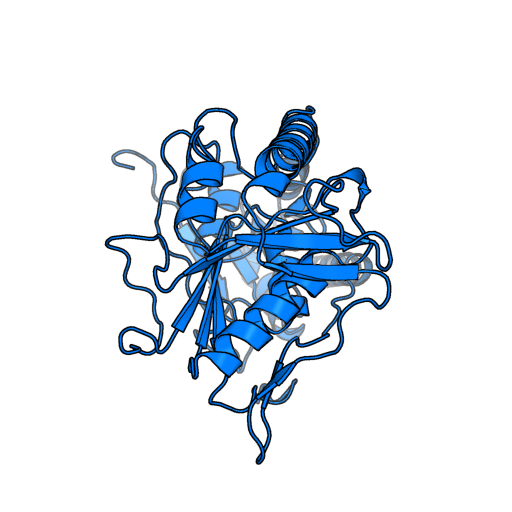6 1.00 87.06 294 LEU A C 1
ATOM 2121 O O . LEU A 1 294 ? 5.519 0.178 2.099 1.00 87.06 294 LEU A O 1
ATOM 2125 N N . SER A 1 295 ? 3.844 1.639 2.438 1.00 92.06 295 SER A N 1
ATOM 2126 C CA . SER A 1 295 ? 2.901 0.651 2.972 1.00 92.06 295 SER A CA 1
ATOM 2127 C C . SER A 1 295 ? 2.607 -0.479 1.986 1.00 92.06 295 SER A C 1
ATOM 2129 O O . SER A 1 295 ? 2.326 -1.593 2.410 1.00 92.06 295 SER A O 1
ATOM 2131 N N . ASN A 1 296 ? 2.760 -0.238 0.679 1.00 95.12 296 ASN A N 1
ATOM 2132 C CA . ASN A 1 296 ? 2.609 -1.266 -0.354 1.00 95.12 296 ASN A CA 1
ATOM 2133 C C . ASN A 1 296 ? 3.476 -2.506 -0.102 1.00 95.12 296 ASN A C 1
ATOM 2135 O O . ASN A 1 296 ? 3.042 -3.630 -0.353 1.00 95.12 296 ASN A O 1
ATOM 2139 N N . ARG A 1 297 ? 4.709 -2.304 0.386 1.00 93.94 297 ARG A N 1
ATOM 2140 C CA . ARG A 1 297 ? 5.598 -3.411 0.744 1.00 93.94 297 ARG A CA 1
ATOM 2141 C C . ARG A 1 297 ? 5.025 -4.175 1.932 1.00 93.94 297 ARG A C 1
ATOM 2143 O O . ARG A 1 297 ? 4.900 -5.389 1.850 1.00 93.94 297 ARG A O 1
ATOM 2150 N N . LEU A 1 298 ? 4.655 -3.462 2.996 1.00 94.88 298 LEU A N 1
ATOM 2151 C CA . LEU A 1 298 ? 4.088 -4.056 4.207 1.00 94.88 298 LEU A CA 1
ATOM 2152 C C . LEU A 1 298 ? 2.842 -4.892 3.894 1.00 94.88 298 LEU A C 1
ATOM 2154 O O . LEU A 1 298 ? 2.750 -6.019 4.360 1.00 94.88 298 LEU A O 1
ATOM 2158 N N . TYR A 1 299 ? 1.908 -4.374 3.095 1.00 97.44 299 TYR A N 1
ATOM 2159 C CA . TYR A 1 299 ? 0.677 -5.096 2.765 1.00 97.44 299 TYR A CA 1
ATOM 2160 C C . TYR A 1 299 ? 0.973 -6.422 2.063 1.00 97.44 299 TYR A C 1
ATOM 2162 O O . TYR A 1 299 ? 0.450 -7.454 2.476 1.00 97.44 299 TYR A O 1
ATOM 2170 N N . ARG A 1 300 ? 1.890 -6.433 1.091 1.00 96.25 300 ARG A N 1
ATOM 2171 C CA . ARG A 1 300 ? 2.313 -7.682 0.442 1.00 96.25 300 ARG A CA 1
ATOM 2172 C C . ARG A 1 300 ? 3.014 -8.641 1.400 1.00 96.25 300 ARG A C 1
ATOM 2174 O O . ARG A 1 300 ? 2.700 -9.823 1.400 1.00 96.25 300 ARG A O 1
ATOM 2181 N N . GLU A 1 301 ? 3.919 -8.140 2.244 1.00 95.12 301 GLU A N 1
ATOM 2182 C CA . GLU A 1 301 ? 4.604 -8.968 3.252 1.00 95.12 301 GLU A CA 1
ATOM 2183 C C . GLU A 1 301 ? 3.621 -9.584 4.268 1.00 95.12 301 GLU A C 1
ATOM 2185 O O . GLU A 1 301 ? 3.882 -10.659 4.807 1.00 95.12 301 GLU A O 1
ATOM 2190 N N . LEU A 1 302 ? 2.481 -8.926 4.503 1.00 96.50 302 LEU A N 1
ATOM 2191 C CA . LEU A 1 302 ? 1.388 -9.393 5.359 1.00 96.50 302 LEU A CA 1
ATOM 2192 C C . LEU A 1 302 ? 0.331 -10.231 4.622 1.00 96.50 302 LEU A C 1
ATOM 2194 O O . LEU A 1 302 ? -0.675 -10.602 5.228 1.00 96.50 302 LEU A O 1
ATOM 2198 N N . GLY A 1 303 ? 0.554 -10.568 3.351 1.00 95.75 303 GLY A N 1
ATOM 2199 C CA . GLY A 1 303 ? -0.311 -11.466 2.587 1.00 95.75 303 GLY A CA 1
ATOM 2200 C C . GLY A 1 303 ? -1.514 -10.801 1.920 1.00 95.75 303 GLY A C 1
ATOM 2201 O O . GLY A 1 303 ? -2.408 -11.510 1.471 1.00 95.75 303 GLY A O 1
ATOM 2202 N N . PHE A 1 304 ? -1.556 -9.468 1.828 1.00 97.25 304 PHE A N 1
ATOM 2203 C CA . PHE A 1 304 ? -2.541 -8.807 0.975 1.00 97.25 304 PHE A CA 1
ATOM 2204 C C . PHE A 1 304 ? -2.195 -8.995 -0.506 1.00 97.25 304 PHE A C 1
ATOM 2206 O O . PHE A 1 304 ? -1.072 -8.717 -0.942 1.00 97.25 304 PHE A O 1
ATOM 2213 N N . THR A 1 305 ? -3.201 -9.359 -1.292 1.00 96.25 305 THR A N 1
ATOM 2214 C CA . THR A 1 305 ? -3.120 -9.475 -2.748 1.00 96.25 305 THR A CA 1
ATOM 2215 C C . THR A 1 305 ? -3.357 -8.111 -3.389 1.00 96.25 305 THR A C 1
ATOM 2217 O O . THR A 1 305 ? -4.348 -7.454 -3.080 1.00 96.25 305 THR A O 1
ATOM 2220 N N . LEU A 1 306 ? -2.453 -7.663 -4.272 1.00 97.44 306 LEU A N 1
ATOM 2221 C CA . LEU A 1 306 ? -2.644 -6.432 -5.050 1.00 97.44 306 LEU A CA 1
ATOM 2222 C C . LEU A 1 306 ? -3.649 -6.679 -6.183 1.00 97.44 306 LEU A C 1
ATOM 2224 O O . LEU A 1 306 ? -3.439 -7.558 -7.008 1.00 97.44 306 LEU A O 1
ATOM 2228 N N . HIS A 1 307 ? -4.660 -5.834 -6.289 1.00 97.00 307 HIS A N 1
ATOM 2229 C CA . HIS A 1 307 ? -5.600 -5.779 -7.405 1.00 97.00 307 HIS A CA 1
ATOM 2230 C C . HIS A 1 307 ? -5.223 -4.694 -8.415 1.00 97.00 307 HIS A C 1
ATOM 2232 O O . HIS A 1 307 ? -4.319 -3.887 -8.161 1.00 97.00 307 HIS A O 1
ATOM 2238 N N . ARG A 1 308 ? -5.908 -4.654 -9.566 1.00 96.31 308 ARG A N 1
ATOM 2239 C CA . ARG A 1 308 ? -5.647 -3.616 -10.571 1.00 96.31 308 ARG A CA 1
ATOM 2240 C C . ARG A 1 308 ? -5.757 -2.219 -9.945 1.00 96.31 308 ARG A C 1
ATOM 2242 O O . ARG A 1 308 ? -6.780 -1.901 -9.336 1.00 96.31 308 ARG A O 1
ATOM 2249 N N . PRO A 1 309 ? -4.724 -1.370 -10.091 1.00 96.56 309 PRO A N 1
ATOM 2250 C CA . PRO A 1 309 ? -4.806 0.013 -9.667 1.00 96.56 309 PRO A CA 1
ATOM 2251 C C . PRO A 1 309 ? -5.926 0.744 -10.395 1.00 96.56 309 PRO A C 1
ATOM 2253 O O . PRO A 1 309 ? -6.193 0.514 -11.575 1.00 96.56 309 PRO A O 1
ATOM 2256 N N . VAL A 1 310 ? -6.536 1.684 -9.692 1.00 96.25 310 VAL A N 1
ATOM 2257 C CA . VAL A 1 310 ? -7.667 2.472 -10.183 1.00 96.25 310 VAL A CA 1
ATOM 2258 C C . VAL A 1 310 ? -7.301 3.941 -10.236 1.00 96.25 310 VAL A C 1
ATOM 2260 O O . VAL A 1 310 ? -6.504 4.431 -9.431 1.00 96.25 310 VAL A O 1
ATOM 2263 N N . TRP A 1 311 ? -7.893 4.655 -11.188 1.00 94.62 311 TRP A N 1
ATOM 2264 C CA . TRP A 1 311 ? -7.781 6.103 -11.242 1.00 94.62 311 TRP A CA 1
ATOM 2265 C C . TRP A 1 311 ? -8.695 6.720 -10.183 1.00 94.62 311 TRP A C 1
ATOM 2267 O O . TRP A 1 311 ? -9.917 6.699 -10.312 1.00 94.62 311 TRP A O 1
ATOM 2277 N N . PHE A 1 312 ? -8.087 7.277 -9.145 1.00 92.31 312 PHE A N 1
ATOM 2278 C CA . PHE A 1 312 ? -8.753 8.061 -8.117 1.00 92.31 312 PHE A CA 1
ATOM 2279 C C . PHE A 1 312 ? -7.804 9.178 -7.666 1.00 92.31 312 PHE A C 1
ATOM 2281 O O . PHE A 1 312 ? -6.974 8.973 -6.775 1.00 92.31 312 PHE A O 1
ATOM 2288 N N . PRO A 1 313 ? -7.847 10.347 -8.326 1.00 88.38 313 PRO A N 1
ATOM 2289 C CA . PRO A 1 313 ? -6.968 11.448 -7.992 1.00 88.38 313 PRO A CA 1
ATOM 2290 C C . PRO A 1 313 ? -7.421 12.091 -6.684 1.00 88.38 313 PRO A C 1
ATOM 2292 O O . PRO A 1 313 ? -8.513 12.646 -6.590 1.00 88.38 313 PRO A O 1
ATOM 2295 N N . TYR A 1 314 ? -6.550 12.051 -5.680 1.00 82.19 314 TYR A N 1
ATOM 2296 C CA . TYR A 1 314 ? -6.750 12.795 -4.443 1.00 82.19 314 TYR A CA 1
ATOM 2297 C C . TYR A 1 314 ? -6.484 14.281 -4.702 1.00 82.19 314 TYR A C 1
ATOM 2299 O O . TYR A 1 314 ? -5.348 14.747 -4.584 1.00 82.19 314 TYR A O 1
ATOM 2307 N N . GLU A 1 315 ? -7.523 15.013 -5.110 1.00 81.00 315 GLU A N 1
ATOM 2308 C CA . GLU A 1 315 ? -7.409 16.429 -5.458 1.00 81.00 315 GLU A CA 1
ATOM 2309 C C . GLU A 1 315 ? -6.693 17.229 -4.361 1.00 81.00 315 GLU A C 1
ATOM 2311 O O . GLU A 1 315 ? -7.003 17.158 -3.172 1.00 81.00 315 GLU A O 1
ATOM 2316 N N . GLY A 1 316 ? -5.689 17.994 -4.781 1.00 80.12 316 GLY A N 1
ATOM 2317 C CA . GLY A 1 316 ? -4.863 18.797 -3.894 1.00 80.12 316 GLY A CA 1
ATOM 2318 C C . GLY A 1 316 ? -3.642 18.075 -3.327 1.00 80.12 316 GLY A C 1
ATOM 2319 O O . GLY A 1 316 ? -2.720 18.779 -2.928 1.00 80.12 316 GLY A O 1
ATOM 2320 N N . LEU A 1 317 ? -3.556 16.744 -3.314 1.00 83.19 317 LEU A N 1
ATOM 2321 C CA . LEU A 1 317 ? -2.351 16.042 -2.854 1.00 83.19 317 LEU A CA 1
ATOM 2322 C C . LEU A 1 317 ? -1.323 15.923 -3.988 1.00 83.19 317 LEU A C 1
ATOM 2324 O O . LEU A 1 317 ? -1.685 15.740 -5.147 1.00 83.19 317 LEU A O 1
ATOM 2328 N N . ASP A 1 318 ? -0.033 16.001 -3.650 1.00 83.62 318 ASP A N 1
ATOM 2329 C CA . ASP A 1 318 ? 1.068 15.761 -4.599 1.00 83.62 318 ASP A CA 1
ATOM 2330 C C . ASP A 1 318 ? 1.288 14.250 -4.780 1.00 83.62 318 ASP A C 1
ATOM 2332 O O . ASP A 1 318 ? 2.312 13.668 -4.420 1.00 83.62 318 ASP A O 1
ATOM 2336 N N . LEU A 1 319 ? 0.232 13.582 -5.240 1.00 86.50 319 LEU A N 1
ATOM 2337 C CA . LEU A 1 319 ? 0.190 12.153 -5.485 1.00 86.50 319 LEU A CA 1
ATOM 2338 C C . LEU A 1 319 ? -0.157 11.890 -6.947 1.00 86.50 319 LEU A C 1
ATOM 2340 O O . LEU A 1 319 ? -0.876 12.654 -7.588 1.00 86.50 319 LEU A O 1
ATOM 2344 N N . THR A 1 320 ? 0.328 10.767 -7.476 1.00 89.69 320 THR A N 1
ATOM 2345 C CA . THR A 1 320 ? -0.215 10.226 -8.725 1.00 89.69 320 THR A CA 1
ATOM 2346 C C . THR A 1 320 ? -1.731 10.033 -8.595 1.00 89.69 320 THR A C 1
ATOM 2348 O O . THR A 1 320 ? -2.240 9.760 -7.507 1.00 89.69 320 THR A O 1
ATOM 2351 N N . GLY A 1 321 ? -2.455 10.147 -9.709 1.00 91.81 321 GLY A N 1
ATOM 2352 C CA . GLY A 1 321 ? -3.900 9.914 -9.732 1.00 91.81 321 GLY A CA 1
ATOM 2353 C C . GLY A 1 321 ? -4.300 8.444 -9.588 1.00 91.81 321 GLY A C 1
ATOM 2354 O O . GLY A 1 321 ? -5.485 8.133 -9.629 1.00 91.81 321 GLY A O 1
ATOM 2355 N N . TRP A 1 322 ? -3.333 7.536 -9.455 1.00 94.50 322 TRP A N 1
ATOM 2356 C CA . TRP A 1 322 ? -3.564 6.102 -9.313 1.00 94.50 322 TRP A CA 1
ATOM 2357 C C . TRP A 1 322 ? -3.539 5.669 -7.856 1.00 94.50 322 TRP A C 1
ATOM 2359 O O . TRP A 1 322 ? -2.728 6.149 -7.065 1.00 94.50 322 TRP A O 1
ATOM 2369 N N . THR A 1 323 ? -4.389 4.700 -7.535 1.00 95.25 323 THR A N 1
ATOM 2370 C CA . THR A 1 323 ? -4.508 4.100 -6.209 1.00 95.25 323 THR A CA 1
ATOM 2371 C C . THR A 1 323 ? -4.365 2.588 -6.321 1.00 95.25 323 THR A C 1
ATOM 2373 O O . THR A 1 323 ? -5.064 1.955 -7.110 1.00 95.25 323 THR A O 1
ATOM 2376 N N . ASN A 1 324 ? -3.469 2.009 -5.522 1.00 96.88 324 ASN A N 1
ATOM 2377 C CA . ASN A 1 324 ? -3.336 0.563 -5.384 1.00 96.88 324 ASN A CA 1
ATOM 2378 C C . ASN A 1 324 ? -4.396 0.030 -4.426 1.00 96.88 324 ASN A C 1
ATOM 2380 O O . ASN A 1 324 ? -4.639 0.626 -3.373 1.00 96.88 324 ASN A O 1
ATOM 2384 N N . LEU A 1 325 ? -4.966 -1.120 -4.773 1.00 97.69 325 LEU A N 1
ATOM 2385 C CA . LEU A 1 325 ? -6.018 -1.783 -4.012 1.00 97.69 325 LEU A CA 1
ATOM 2386 C C . LEU A 1 325 ? -5.523 -3.140 -3.529 1.00 97.69 325 LEU A C 1
ATOM 2388 O O . LEU A 1 325 ? -4.895 -3.875 -4.283 1.00 97.69 325 LEU A O 1
ATOM 2392 N N . TYR A 1 326 ? -5.805 -3.468 -2.279 1.00 97.94 326 TYR A N 1
ATOM 2393 C CA . TYR A 1 326 ? -5.325 -4.676 -1.630 1.00 97.94 326 TYR A CA 1
ATOM 2394 C C . TYR A 1 326 ? -6.473 -5.416 -0.957 1.00 97.94 326 TYR A C 1
ATOM 2396 O O . TYR A 1 326 ? -7.330 -4.785 -0.336 1.00 97.94 326 TYR A O 1
ATOM 2404 N N . GLU A 1 327 ? -6.455 -6.745 -1.041 1.00 97.44 327 GLU A N 1
ATOM 2405 C CA . GLU A 1 327 ? -7.455 -7.613 -0.417 1.00 97.44 327 GLU A CA 1
ATOM 2406 C C . GLU A 1 327 ? -6.803 -8.790 0.325 1.00 97.44 327 GLU A C 1
ATOM 2408 O O . GLU A 1 327 ? -5.805 -9.351 -0.128 1.00 97.44 327 GLU A O 1
ATOM 2413 N N . ILE A 1 328 ? -7.382 -9.172 1.465 1.00 97.12 328 ILE A N 1
ATOM 2414 C CA . ILE A 1 328 ? -7.235 -10.506 2.064 1.00 97.12 328 ILE A CA 1
ATOM 2415 C C . ILE A 1 328 ? -8.619 -11.148 2.095 1.00 97.12 328 ILE A C 1
ATOM 2417 O O . ILE A 1 328 ? -9.556 -10.563 2.641 1.00 97.12 328 ILE A O 1
ATOM 2421 N N . ARG A 1 329 ? -8.734 -12.368 1.566 1.00 95.88 329 ARG A N 1
ATOM 2422 C CA . ARG A 1 329 ? -9.926 -13.208 1.722 1.00 95.88 329 ARG A CA 1
ATOM 2423 C C . ARG A 1 329 ? -9.855 -13.979 3.033 1.00 95.88 329 ARG A C 1
ATOM 2425 O O . ARG A 1 329 ? -8.832 -14.573 3.359 1.00 95.88 329 ARG A O 1
ATOM 2432 N N . LEU A 1 330 ? -10.946 -13.933 3.788 1.00 96.25 330 LEU A N 1
ATOM 2433 C CA . LEU A 1 330 ? -11.121 -14.624 5.068 1.00 96.25 330 LEU A CA 1
ATOM 2434 C C . LEU A 1 330 ? -11.897 -15.939 4.903 1.00 96.25 330 LEU A C 1
ATOM 2436 O O . LEU A 1 330 ? -11.892 -16.778 5.798 1.00 96.25 330 LEU A O 1
ATOM 2440 N N . ASP A 1 331 ? -12.562 -16.115 3.762 1.00 91.69 331 ASP A N 1
ATOM 2441 C CA . ASP A 1 331 ? -13.417 -17.252 3.416 1.00 91.69 331 ASP A CA 1
ATOM 2442 C C . ASP A 1 331 ? -12.756 -18.244 2.443 1.00 91.69 331 ASP A C 1
ATOM 2444 O O . ASP A 1 331 ? -13.333 -19.285 2.134 1.00 91.69 331 ASP A O 1
ATOM 2448 N N . VAL A 1 332 ? -11.544 -17.943 1.969 1.00 83.88 332 VAL A N 1
ATOM 2449 C CA . VAL A 1 332 ? -10.790 -18.793 1.042 1.00 83.88 332 VAL A CA 1
ATOM 2450 C C . VAL A 1 332 ? -9.388 -19.019 1.594 1.00 83.88 332 VAL A C 1
ATOM 2452 O O . VAL A 1 332 ? -8.730 -18.082 2.044 1.00 83.88 332 VAL A O 1
ATOM 2455 N N . ALA A 1 333 ? -8.915 -20.266 1.538 1.00 73.44 333 ALA A N 1
ATOM 2456 C CA . ALA A 1 333 ? -7.515 -20.580 1.796 1.00 73.44 333 ALA A CA 1
ATOM 2457 C C . ALA A 1 333 ? -6.621 -19.770 0.856 1.00 73.44 333 ALA A C 1
ATOM 2459 O O . ALA A 1 333 ? -6.808 -19.802 -0.362 1.00 73.44 333 ALA A O 1
ATOM 2460 N N . ALA A 1 334 ? -5.647 -19.051 1.420 1.00 63.62 334 ALA A N 1
ATOM 2461 C CA . ALA A 1 334 ? -4.646 -18.377 0.611 1.00 63.62 334 ALA A CA 1
ATOM 2462 C C . ALA A 1 334 ? -3.971 -19.414 -0.307 1.00 63.62 334 ALA A C 1
ATOM 2464 O O . ALA A 1 334 ? -3.645 -20.514 0.161 1.00 63.62 334 ALA A O 1
ATOM 2465 N N . PRO A 1 335 ? -3.768 -19.108 -1.599 1.00 55.62 335 PRO A N 1
ATOM 2466 C CA . PRO A 1 335 ? -3.038 -20.005 -2.479 1.00 55.62 335 PRO A CA 1
ATOM 2467 C C . PRO A 1 335 ? -1.652 -20.270 -1.878 1.00 55.62 335 PRO A C 1
ATOM 2469 O O . PRO A 1 335 ? -0.983 -19.351 -1.402 1.00 55.62 335 PRO A O 1
ATOM 2472 N N . ALA A 1 336 ? -1.238 -21.540 -1.847 1.00 46.62 336 ALA A N 1
ATOM 2473 C CA . ALA A 1 336 ? 0.061 -21.917 -1.301 1.00 46.62 336 ALA A CA 1
ATOM 2474 C C . ALA A 1 336 ? 1.177 -21.135 -2.024 1.00 46.62 336 ALA A C 1
ATOM 2476 O O . ALA A 1 336 ? 1.121 -21.019 -3.253 1.00 46.62 336 ALA A O 1
ATOM 2477 N N . PRO A 1 337 ? 2.190 -20.607 -1.309 1.00 41.12 337 PRO A N 1
ATOM 2478 C CA . PRO A 1 337 ? 3.294 -19.910 -1.952 1.00 41.12 337 PRO A CA 1
ATOM 2479 C C . PRO A 1 337 ? 4.013 -20.874 -2.905 1.00 41.12 337 PRO A C 1
ATOM 2481 O O . PRO A 1 337 ? 4.667 -21.821 -2.474 1.00 41.12 337 PRO A O 1
ATOM 2484 N N . GLY A 1 338 ? 3.855 -20.626 -4.207 1.00 43.22 338 GLY A N 1
ATOM 2485 C CA . GLY A 1 338 ? 4.518 -21.352 -5.284 1.00 43.22 338 GLY A CA 1
ATOM 2486 C C . GLY A 1 338 ? 3.753 -22.570 -5.796 1.00 43.22 338 GLY A C 1
ATOM 2487 O O . GLY A 1 338 ? 4.062 -23.687 -5.411 1.00 43.22 338 GLY A O 1
ATOM 2488 N N . HIS A 1 339 ? 2.831 -22.351 -6.733 1.00 30.98 339 HIS A N 1
ATOM 2489 C CA . HIS A 1 339 ? 2.700 -23.158 -7.955 1.00 30.98 339 HIS A CA 1
ATOM 2490 C C . HIS A 1 339 ? 2.409 -22.186 -9.108 1.00 30.98 339 HIS A C 1
ATOM 2492 O O . HIS A 1 339 ? 1.329 -22.198 -9.691 1.00 30.98 339 HIS A O 1
ATOM 2498 N N . ALA A 1 340 ? 3.380 -21.323 -9.423 1.00 32.97 340 ALA A N 1
ATOM 2499 C CA . ALA A 1 340 ? 3.535 -20.936 -10.819 1.00 32.97 340 ALA A CA 1
ATOM 2500 C C . ALA A 1 340 ? 3.819 -22.248 -11.565 1.00 32.97 340 ALA A C 1
ATOM 2502 O O . ALA A 1 340 ? 4.800 -22.930 -11.251 1.00 32.97 340 ALA A O 1
ATOM 2503 N N . ARG A 1 341 ? 2.872 -22.678 -12.397 1.00 31.98 341 ARG A N 1
ATOM 2504 C CA . ARG A 1 341 ? 3.105 -23.747 -13.366 1.00 31.98 341 ARG A CA 1
ATOM 2505 C C . ARG A 1 341 ? 3.740 -23.154 -14.604 1.00 31.98 341 ARG A C 1
ATOM 2507 O O . ARG A 1 341 ? 3.309 -22.042 -14.974 1.00 31.98 341 ARG A O 1
#

Secondary structure (DSSP, 8-state):
-TTPPPPEEEEEPPTT--SBTTBGGG--SSSPPEEEES--TTTTHHHHHHHHTTT--EEEEESSS--HHHHHHHHHHTT--SEEEESTTHHHHHHH-GGGEEEEE---SS--HHHHHHHHHHHHHHPPPPP---SEEEETTEEEEPP--TTEEEEE--GGGHHHHHHHHHHHHHHHHSTTSPP-S-BTTTBS-TTHHHHHHHTT-EEEEEETT---TTPPPSEEEEEES--S-TT---SSPP--TTSEEEEEEEEE-GGGTTTTHHHHHHHHHHHHHHHTT-SEEEEEE-TT-THHHHHHHTTPEEEEEEE---TTSSS-SEEEEEEEESSSPPPPS----

InterPro domains:
  IPR000182 GNAT domain [PF00583] (202-304)
  IPR000182 GNAT domain [PS51186] (152-331)
  IPR016181 Acyl-CoA N-acyltransferase [SSF55729] (119-308)

Organism: NCBI:txid2003188

Radius of gyration: 21.0 Å; Cα contacts (8 Å, |Δi|>4): 687; chains: 1; bounding box: 50×47×61 Å

Solvent-accessible surface area (backbone atoms only — not comparable to full-atom values): 18899 Å² total; per-residue (Å²): 117,96,89,63,81,73,82,42,71,50,71,44,47,21,89,67,54,53,72,40,78,53,17,31,78,18,38,39,68,80,50,57,20,36,38,35,29,75,44,51,75,81,58,35,50,71,38,51,51,58,40,27,78,69,55,17,12,37,33,32,31,39,53,98,74,69,45,53,66,52,48,54,48,51,30,30,59,54,54,48,44,51,25,36,27,32,16,84,38,14,61,61,32,33,70,76,40,49,89,34,35,58,41,60,36,80,55,68,96,61,60,42,76,66,58,39,50,53,49,52,53,55,47,65,77,44,60,76,88,81,59,84,56,48,38,62,50,39,56,100,92,41,62,44,66,49,85,56,50,84,63,52,42,70,43,79,51,53,79,62,26,47,68,25,52,53,49,32,53,48,53,36,49,58,54,32,69,39,87,94,45,81,49,84,70,62,42,91,83,66,41,73,43,89,61,47,65,63,50,36,44,76,71,65,30,28,35,33,30,25,51,60,97,51,81,51,84,44,39,76,40,40,23,36,34,29,55,43,75,59,87,85,55,86,96,64,84,72,93,62,83,89,69,60,94,60,31,38,34,19,63,38,79,74,44,54,21,70,90,44,63,92,65,45,50,62,56,33,51,51,36,50,49,51,50,50,28,56,74,66,62,21,41,30,44,39,42,70,46,51,37,82,37,72,60,61,56,54,41,47,26,34,53,33,36,39,38,64,36,41,86,55,61,58,82,90,42,100,60,69,44,32,30,32,33,33,39,37,63,43,78,46,60,72,80,69,91,80,77,82,98

pLDDT: mean 89.22, std 12.47, range [30.89, 98.62]

Nearest PDB structures (foldseek):
  1j4j-assembly2_B  TM=7.530E-01  e=7.741E-07  Pseudomonas amygdali pv. tabaci
  2r7h-assembly1_A  TM=7.331E-01  e=1.130E-06  Oleidesulfovibrio alaskensis G20
  6add-assembly1_B  TM=7.838E-01  e=1.496E-05  Mycobacterium tuberculosis H37Rv
  5isv-assembly2_B  TM=7.207E-01  e=7.967E-06  Escherichia coli O157:H7
  3pzj-assembly1_A  TM=6.418E-01  e=3.984E-06  Chromobacterium violaceum

Sequence (341 aa):
MPGAAPLAAAVWAPEGVADEPGTPFGVTYEPAPVVLTGVSGQDAGELVFALLDSGRSVVTVGGEVPGAAGALEAMSRLGVTQAHLAGPLAGTIAQKAPARALSAAPLPERATANAAAELLAHIRAHEPRRRHNPLVSVDAAGAHVAPGPEDIVVRHAVAADEPAIQAMYGHLLDACDAPGRETCGWRRGFWPLPDDVSRRLREGITWVALERGGERPGAPVLGAMSLDGDFGLPGVEPDWEPLAPGEMLTCHLLATDPAARGRGVATALLASYAREGIARGCRALRINTSPQSLSNRLYRELGFTLHRPVWFPYEGLDLTGWTNLYEIRLDVAAPAPGHAR